Protein AF-A0A7S2LS38-F1 (afdb_monomer_lite)

Foldseek 3Di:
DDDDDDDPVVVVVVVVLVVVLVVLVVVCVVVVNDPVLDPPVCSVVSHDLLSQLVVLLVVVLVVCVVLVNVVLSVLLVVLLVLLVVVLVVVCVVVVHDSCVQPRNSLSSLVSQQLSVHQDDQVLSVLLPRPDSPCVSVSSVVSCCVVVVVLPCPDPDPFFFFDDPVQDWDFQPAAQPPLDADADPVPRHDPLVQLQVVVVVVHQLSSCQSQPPVSHHHYSLVSLLSNLSCVNRRHIDRVVSSVVSDGEDGPVLLVLLVVLCVVLVHDLSDPDDDLLSSCCVVLDVVLSPDDPSPDDPSSVVVSVVSSSNVSNSSSCVNSVHDIDGDPPDD

InterPro domains:
  IPR010997 HRDC-like superfamily [SSF47819] (79-125)

Sequence (329 aa):
QVILPVPAALREIEAKEEAKRKAFIAKLKESGVDTKKIPKKELEIGDGEVIRAHKHWLNHLESLKRAGREERFAQLEDLQKRIVAWRLQTAEKLRLAPATVMPEHLLVKVAYASAKGPLDADALRKAGVRVVIGLVDVLSKWFEETGGKGKETGASDGDPMFFRVEEIFAPTAAWKFAQYKPNKKTGLASWESSYNRFMAGEHPQTIAINPANGRAIQVNTVVSHIIDGMTHGKPVNLERLSGATTFPNSEEWKMLEEAEKMMNLDVTEDGTKLGDLLTPIMGEEFSAKEFSERDDGEREKYSKWCALAKVYLAFRRVGYIPSFGPNVF

Radius of gyration: 22.76 Å; chains: 1; bounding box: 54×46×75 Å

Structure (mmCIF, N/CA/C/O backbone):
data_AF-A0A7S2LS38-F1
#
_entry.id   AF-A0A7S2LS38-F1
#
loop_
_atom_site.group_PDB
_atom_site.id
_atom_site.type_symbol
_atom_site.label_atom_id
_atom_site.label_alt_id
_atom_site.label_comp_id
_atom_site.label_asym_id
_atom_site.label_entity_id
_atom_site.label_seq_id
_atom_site.pdbx_PDB_ins_code
_atom_site.Cartn_x
_atom_site.Cartn_y
_atom_site.Cartn_z
_atom_site.occupancy
_atom_site.B_iso_or_equiv
_atom_site.auth_seq_id
_atom_site.auth_comp_id
_atom_site.auth_asym_id
_atom_site.auth_atom_id
_atom_site.pdbx_PDB_model_num
ATOM 1 N N . GLN A 1 1 ? 8.361 -23.061 49.875 1.00 46.53 1 GLN A N 1
ATOM 2 C CA . GLN A 1 1 ? 8.369 -22.452 48.527 1.00 46.53 1 GLN A CA 1
ATOM 3 C C . GLN A 1 1 ? 9.268 -21.229 48.575 1.00 46.53 1 GLN A C 1
ATOM 5 O O . GLN A 1 1 ? 8.953 -20.297 49.301 1.00 46.53 1 GLN A O 1
ATOM 10 N N . VAL A 1 2 ? 10.410 -21.257 47.888 1.00 44.88 2 VAL A N 1
ATOM 11 C CA . VAL A 1 2 ? 11.306 -20.095 47.786 1.00 44.88 2 VAL A CA 1
ATOM 12 C C . VAL A 1 2 ? 10.826 -19.267 46.597 1.00 44.88 2 VAL A C 1
ATOM 14 O O . VAL A 1 2 ? 11.008 -19.669 45.452 1.00 44.88 2 VAL A O 1
ATOM 17 N N . ILE A 1 3 ? 10.144 -18.154 46.868 1.00 54.12 3 ILE A N 1
ATOM 18 C CA . ILE A 1 3 ? 9.757 -17.183 45.840 1.00 54.12 3 ILE A CA 1
ATOM 19 C C . ILE A 1 3 ? 10.995 -16.325 45.583 1.00 54.12 3 ILE A C 1
ATOM 21 O O . ILE A 1 3 ? 11.356 -15.484 46.403 1.00 54.12 3 ILE A O 1
ATOM 25 N N . LEU A 1 4 ? 11.692 -16.590 44.478 1.00 57.72 4 LEU A N 1
ATOM 26 C CA . LEU A 1 4 ? 12.825 -15.767 44.064 1.00 57.72 4 LEU A CA 1
ATOM 27 C C . LEU A 1 4 ? 12.322 -14.358 43.702 1.00 57.72 4 LEU A C 1
ATOM 29 O O . LEU A 1 4 ? 11.316 -14.236 42.997 1.00 57.72 4 LEU A O 1
ATOM 33 N N . PRO A 1 5 ? 12.992 -13.288 44.163 1.00 61.75 5 PRO A N 1
ATOM 34 C CA . PRO A 1 5 ? 12.600 -11.929 43.830 1.00 61.75 5 PRO A CA 1
ATOM 35 C C . PRO A 1 5 ? 12.786 -11.685 42.331 1.00 61.75 5 PRO A C 1
ATOM 37 O O . PRO A 1 5 ? 13.835 -11.997 41.766 1.00 61.75 5 PRO A O 1
ATOM 40 N N . VAL A 1 6 ? 11.775 -11.089 41.694 1.00 59.44 6 VAL A N 1
ATOM 41 C CA . VAL A 1 6 ? 11.823 -10.737 40.270 1.00 59.44 6 VAL A CA 1
ATOM 42 C C . VAL A 1 6 ? 13.046 -9.836 40.018 1.00 59.44 6 VAL A C 1
ATOM 44 O O . VAL A 1 6 ? 13.190 -8.818 40.717 1.00 59.44 6 VAL A O 1
ATOM 47 N N . PRO A 1 7 ? 13.933 -10.194 39.068 1.00 72.56 7 PRO A N 1
ATOM 48 C CA . PRO A 1 7 ? 15.118 -9.416 38.714 1.00 72.56 7 PRO A CA 1
ATOM 49 C C . PRO A 1 7 ? 14.805 -7.936 38.461 1.00 72.56 7 PRO A C 1
ATOM 51 O O . PRO A 1 7 ? 13.808 -7.607 37.821 1.00 72.56 7 PRO A O 1
ATOM 54 N N . ALA A 1 8 ? 15.669 -7.030 38.925 1.00 67.19 8 ALA A N 1
ATOM 55 C CA . ALA A 1 8 ? 15.467 -5.581 38.786 1.00 67.19 8 ALA A CA 1
ATOM 56 C C . ALA A 1 8 ? 15.304 -5.134 37.318 1.00 67.19 8 ALA A C 1
ATOM 58 O O . ALA A 1 8 ? 14.471 -4.281 37.024 1.00 67.19 8 ALA A O 1
ATOM 59 N N . ALA A 1 9 ? 16.007 -5.789 36.388 1.00 64.12 9 ALA A N 1
ATOM 60 C CA . ALA A 1 9 ? 15.861 -5.558 34.951 1.00 64.12 9 ALA A CA 1
ATOM 61 C C . ALA A 1 9 ? 14.443 -5.864 34.432 1.00 64.12 9 ALA A C 1
ATOM 63 O O . ALA A 1 9 ? 13.938 -5.146 33.574 1.00 64.12 9 ALA A O 1
ATOM 64 N N . LEU A 1 10 ? 13.776 -6.892 34.973 1.00 58.53 10 LEU A N 1
ATOM 65 C CA . LEU A 1 10 ? 12.392 -7.214 34.620 1.00 58.53 10 LEU A CA 1
ATOM 66 C C . LEU A 1 10 ? 11.416 -6.191 35.210 1.00 58.53 10 LEU A C 1
ATOM 68 O O . LEU A 1 10 ? 10.531 -5.744 34.494 1.00 58.53 10 LEU A O 1
ATOM 72 N N . ARG A 1 11 ? 11.641 -5.714 36.443 1.00 60.25 11 ARG A N 1
ATOM 73 C CA . ARG A 1 11 ? 10.816 -4.650 37.048 1.00 60.25 11 ARG A CA 1
ATOM 74 C C . ARG A 1 11 ? 10.900 -3.321 36.299 1.00 60.25 11 ARG A C 1
ATOM 76 O O . ARG A 1 11 ? 9.898 -2.627 36.171 1.00 60.25 11 ARG A O 1
ATOM 83 N N . GLU A 1 12 ? 12.070 -2.954 35.780 1.00 64.38 12 GLU A N 1
ATOM 84 C CA . GLU A 1 12 ? 12.208 -1.751 34.948 1.00 64.38 12 GLU A CA 1
ATOM 85 C C . GLU A 1 12 ? 11.528 -1.895 33.582 1.00 64.38 12 GLU A C 1
ATOM 87 O O . GLU A 1 12 ? 10.981 -0.920 33.059 1.00 64.38 12 GLU A O 1
ATOM 92 N N . ILE A 1 13 ? 11.554 -3.096 32.997 1.00 62.75 13 ILE A N 1
ATOM 93 C CA . ILE A 1 13 ? 10.835 -3.399 31.755 1.00 62.75 13 ILE A CA 1
ATOM 94 C C . ILE A 1 13 ? 9.324 -3.351 32.007 1.00 62.75 13 ILE A C 1
ATOM 96 O O . ILE A 1 13 ? 8.622 -2.656 31.276 1.00 62.75 13 ILE A O 1
ATOM 100 N N . GLU A 1 14 ? 8.839 -3.985 33.075 1.00 60.72 14 GLU A N 1
ATOM 101 C CA . GLU A 1 14 ? 7.431 -3.977 33.490 1.00 60.72 14 GLU A CA 1
ATOM 102 C C . GLU A 1 14 ? 6.938 -2.556 33.790 1.00 60.72 14 GLU A C 1
ATOM 104 O O . GLU A 1 14 ? 5.914 -2.140 33.255 1.00 60.72 14 GLU A O 1
ATOM 109 N N . ALA A 1 15 ? 7.703 -1.749 34.533 1.00 66.50 15 ALA A N 1
ATOM 110 C CA . ALA A 1 15 ? 7.351 -0.357 34.816 1.00 66.50 15 ALA A CA 1
ATOM 111 C C . ALA A 1 15 ? 7.328 0.517 33.548 1.00 66.50 15 ALA A C 1
ATOM 113 O O . ALA A 1 15 ? 6.441 1.358 33.383 1.00 66.50 15 ALA A O 1
ATOM 114 N N . LYS A 1 16 ? 8.271 0.316 32.612 1.00 63.91 16 LYS A N 1
ATOM 115 C CA . LYS A 1 16 ? 8.274 1.011 31.310 1.00 63.91 16 LYS A CA 1
ATOM 116 C C . LYS A 1 16 ? 7.104 0.577 30.434 1.00 63.91 16 LYS A C 1
ATOM 118 O O . LYS A 1 16 ? 6.545 1.411 29.718 1.00 63.91 16 LYS A O 1
ATOM 123 N N . GLU A 1 17 ? 6.738 -0.698 30.455 1.00 56.56 17 GLU A N 1
ATOM 124 C CA . GLU A 1 17 ? 5.564 -1.195 29.748 1.00 56.56 17 GLU A CA 1
ATOM 125 C C . GLU A 1 17 ? 4.282 -0.641 30.357 1.00 56.56 17 GLU A C 1
ATOM 127 O O . GLU A 1 17 ? 3.479 -0.076 29.624 1.00 56.56 17 GLU A O 1
ATOM 132 N N . GLU A 1 18 ? 4.114 -0.684 31.676 1.00 59.97 18 GLU A N 1
ATOM 133 C CA . GLU A 1 18 ? 2.961 -0.103 32.362 1.00 59.97 18 GLU A CA 1
ATOM 134 C C . GLU A 1 18 ? 2.836 1.406 32.141 1.00 59.97 18 GLU A C 1
ATOM 136 O O . GLU A 1 18 ? 1.734 1.901 31.897 1.00 59.97 18 GLU A O 1
ATOM 141 N N . ALA A 1 19 ? 3.945 2.148 32.162 1.00 63.72 19 ALA A N 1
ATOM 142 C CA . ALA A 1 19 ? 3.945 3.577 31.865 1.00 63.72 19 ALA A CA 1
ATOM 143 C C . ALA A 1 19 ? 3.513 3.849 30.416 1.00 63.72 19 ALA A C 1
ATOM 145 O O . ALA A 1 19 ? 2.662 4.706 30.175 1.00 63.72 19 ALA A O 1
ATOM 146 N N . LYS A 1 20 ? 4.022 3.076 29.445 1.00 62.34 20 LYS A N 1
ATOM 147 C CA . LYS A 1 20 ? 3.587 3.158 28.039 1.00 62.34 20 LYS A CA 1
ATOM 148 C C . LYS A 1 20 ? 2.117 2.771 27.868 1.00 62.34 20 LYS A C 1
ATOM 150 O O . LYS A 1 20 ? 1.424 3.402 27.073 1.00 62.34 20 LYS A O 1
ATOM 155 N N . ARG A 1 21 ? 1.634 1.770 28.610 1.00 59.00 21 ARG A N 1
ATOM 156 C CA . ARG A 1 21 ? 0.230 1.330 28.615 1.00 59.00 21 ARG A CA 1
ATOM 157 C C . ARG A 1 21 ? -0.679 2.433 29.154 1.00 59.00 21 ARG A C 1
ATOM 159 O O . ARG A 1 21 ? -1.620 2.822 28.470 1.00 59.00 21 ARG A O 1
ATOM 166 N N . LYS A 1 22 ? -0.364 2.996 30.325 1.00 62.41 22 LYS A N 1
ATOM 167 C CA . LYS A 1 22 ? -1.130 4.093 30.943 1.00 62.41 22 LYS A CA 1
ATOM 168 C C . LYS A 1 22 ? -1.124 5.348 30.074 1.00 62.41 22 LYS A C 1
ATOM 170 O O . LYS A 1 22 ? -2.188 5.915 29.843 1.00 62.41 22 LYS A O 1
ATOM 175 N N . ALA A 1 23 ? 0.031 5.724 29.524 1.00 63.84 23 ALA A N 1
ATOM 176 C CA . ALA A 1 23 ? 0.141 6.853 28.602 1.00 63.84 23 ALA A CA 1
ATOM 177 C C . ALA A 1 23 ? -0.687 6.635 27.326 1.00 63.84 23 ALA A C 1
ATOM 179 O O . ALA A 1 23 ? -1.326 7.560 26.838 1.00 63.84 23 ALA A O 1
ATOM 180 N N . PHE A 1 24 ? -0.732 5.408 26.798 1.00 60.31 24 PHE A N 1
ATOM 181 C CA . PHE A 1 24 ? -1.531 5.113 25.613 1.00 60.31 24 PHE A CA 1
ATOM 182 C C . PHE A 1 24 ? -3.034 5.069 25.905 1.00 60.31 24 PHE A C 1
ATOM 184 O O . PHE A 1 24 ? -3.818 5.579 25.114 1.00 60.31 24 PHE A O 1
ATOM 191 N N . ILE A 1 25 ? -3.450 4.521 27.048 1.00 62.22 25 ILE A N 1
ATOM 192 C CA . ILE A 1 25 ? -4.855 4.550 27.478 1.00 62.22 25 ILE A CA 1
ATOM 193 C C . ILE A 1 25 ? -5.311 5.995 27.729 1.00 62.22 25 ILE A C 1
ATOM 195 O O . ILE A 1 25 ? -6.429 6.347 27.360 1.00 62.22 25 ILE A O 1
ATOM 199 N N . ALA A 1 26 ? -4.451 6.844 28.301 1.00 62.56 26 ALA A N 1
ATOM 200 C CA . ALA A 1 26 ? -4.711 8.277 28.431 1.00 62.56 26 ALA A CA 1
ATOM 201 C C . ALA A 1 26 ? -4.858 8.937 27.052 1.00 62.56 26 ALA A C 1
ATOM 203 O O . ALA A 1 26 ? -5.873 9.572 26.790 1.00 62.56 26 ALA A O 1
ATOM 204 N N . LYS A 1 27 ? -3.934 8.660 26.126 1.00 63.22 27 LYS A N 1
ATOM 205 C CA . LYS A 1 27 ? -3.984 9.158 24.746 1.00 63.22 27 LYS A CA 1
ATOM 206 C C . LYS A 1 27 ? -5.233 8.700 23.981 1.00 63.22 27 LYS A C 1
ATOM 208 O O . LYS A 1 27 ? -5.808 9.478 23.228 1.00 63.22 27 LYS A O 1
ATOM 213 N N . LEU A 1 28 ? -5.686 7.459 24.180 1.00 62.97 28 LEU A N 1
ATOM 214 C CA . LEU A 1 28 ? -6.940 6.948 23.611 1.00 62.97 28 LEU A CA 1
ATOM 215 C C . LEU A 1 28 ? -8.159 7.709 24.149 1.00 62.97 28 LEU A C 1
ATOM 217 O O . LEU A 1 28 ? -9.050 8.043 23.371 1.00 62.97 28 LEU A O 1
ATOM 221 N N . LYS A 1 29 ? -8.182 8.005 25.457 1.00 63.91 29 LYS A N 1
ATOM 222 C CA . LYS A 1 29 ? -9.246 8.800 26.089 1.00 63.91 29 LYS A CA 1
ATOM 223 C C . LYS A 1 29 ? -9.237 10.250 25.606 1.00 63.91 29 LYS A C 1
ATOM 225 O O . LYS A 1 29 ? -10.295 10.777 25.287 1.00 63.91 29 LYS A O 1
ATOM 230 N N . GLU A 1 30 ? -8.061 10.865 25.510 1.00 60.69 30 GLU A N 1
ATOM 231 C CA . GLU A 1 30 ? -7.881 12.227 24.986 1.00 60.69 30 GLU A CA 1
ATOM 232 C C . GLU A 1 30 ? -8.280 12.333 23.510 1.00 60.69 30 GLU A C 1
ATOM 234 O O . GLU A 1 30 ? -8.873 13.324 23.101 1.00 60.69 30 GLU A O 1
ATOM 239 N N . SER A 1 31 ? -8.033 11.282 22.724 1.00 55.31 31 SER A N 1
ATOM 240 C CA . SER A 1 31 ? -8.414 11.214 21.306 1.00 55.31 31 SER A CA 1
ATOM 241 C C . SER A 1 31 ? -9.894 10.853 21.084 1.00 55.31 31 SER A C 1
ATOM 243 O O . SER A 1 31 ? -10.290 10.563 19.958 1.00 55.31 31 SER A O 1
ATOM 245 N N . GLY A 1 32 ? -10.715 10.811 22.140 1.00 55.59 32 GLY A N 1
ATOM 246 C CA . GLY A 1 32 ? -12.158 10.566 22.040 1.00 55.59 32 GLY A CA 1
ATOM 247 C C . GLY A 1 32 ? -12.562 9.115 21.748 1.00 55.59 32 GLY A C 1
ATOM 248 O O . GLY A 1 32 ? -13.725 8.856 21.435 1.00 55.59 32 GLY A O 1
ATOM 249 N N . VAL A 1 33 ? -11.642 8.147 21.855 1.00 59.03 33 VAL A N 1
ATOM 250 C CA . VAL A 1 33 ? -11.967 6.723 21.683 1.00 59.03 33 VAL A CA 1
ATOM 251 C C . VAL A 1 33 ? -12.593 6.192 22.973 1.00 59.03 33 VAL A C 1
ATOM 253 O O . VAL A 1 33 ? -11.975 6.188 24.039 1.00 59.03 33 VAL A O 1
ATOM 256 N N . ASP A 1 34 ? -13.834 5.715 22.881 1.00 57.88 34 ASP A N 1
ATOM 257 C CA . ASP A 1 34 ? -14.581 5.221 24.036 1.00 57.88 34 ASP A CA 1
ATOM 258 C C . ASP A 1 34 ? -13.975 3.911 24.568 1.00 57.88 34 ASP A C 1
ATOM 260 O O . ASP A 1 34 ? -14.183 2.822 24.029 1.00 57.88 34 ASP A O 1
ATOM 264 N N . THR A 1 35 ? -13.219 4.023 25.663 1.00 56.62 35 THR A N 1
ATOM 265 C CA . THR A 1 35 ? -12.535 2.901 26.332 1.00 56.62 35 THR A CA 1
ATOM 266 C C . THR A 1 35 ? -13.460 1.762 26.772 1.00 56.62 35 THR A C 1
ATOM 268 O O . THR A 1 35 ? -12.975 0.662 27.022 1.00 56.62 35 THR A O 1
ATOM 271 N N . LYS A 1 36 ? -14.785 1.970 26.815 1.00 58.19 36 LYS A N 1
ATOM 272 C CA . LYS A 1 36 ? -15.767 0.906 27.086 1.00 58.19 36 LYS A CA 1
ATOM 273 C C . LYS A 1 36 ? -15.951 -0.069 25.919 1.00 58.19 36 LYS A C 1
ATOM 275 O O . LYS A 1 36 ? -16.461 -1.166 26.128 1.00 58.19 36 LYS A O 1
ATOM 280 N N . LYS A 1 37 ? -15.548 0.317 24.704 1.00 59.84 37 LYS A N 1
ATOM 281 C CA . LYS A 1 37 ? -15.676 -0.497 23.482 1.00 59.84 37 LYS A CA 1
ATOM 282 C C . LYS A 1 37 ? -14.474 -1.418 23.243 1.00 59.84 37 LYS A C 1
ATOM 284 O O . LYS A 1 37 ? -14.526 -2.259 22.349 1.00 59.84 37 LYS A O 1
ATOM 289 N N . ILE A 1 38 ? -13.409 -1.281 24.037 1.00 61.66 38 ILE A N 1
ATOM 290 C CA . ILE A 1 38 ? -12.210 -2.123 23.966 1.00 61.66 38 ILE A CA 1
ATOM 291 C C . ILE A 1 38 ? -12.400 -3.332 24.900 1.00 61.66 38 ILE A C 1
ATOM 293 O O . ILE A 1 38 ? -12.800 -3.146 26.054 1.00 61.66 38 ILE A O 1
ATOM 297 N N . PRO A 1 39 ? -12.122 -4.573 24.454 1.00 65.38 39 PRO A N 1
ATOM 298 C CA . PRO A 1 39 ? -12.206 -5.744 25.322 1.00 65.38 39 PRO A CA 1
ATOM 299 C C . PRO A 1 39 ? -11.343 -5.584 26.585 1.00 65.38 39 PRO A C 1
ATOM 301 O O . PRO A 1 39 ? -10.167 -5.237 26.500 1.00 65.38 39 PRO A O 1
ATOM 304 N N . LYS A 1 40 ? -11.903 -5.891 27.766 1.00 61.59 40 LYS A N 1
ATOM 305 C CA . LYS A 1 40 ? -11.213 -5.741 29.068 1.00 61.59 40 LYS A CA 1
ATOM 306 C C . LYS A 1 40 ? -9.869 -6.478 29.128 1.00 61.59 40 LYS A C 1
ATOM 308 O O . LYS A 1 40 ? -8.905 -5.940 29.651 1.00 61.59 40 LYS A O 1
ATOM 31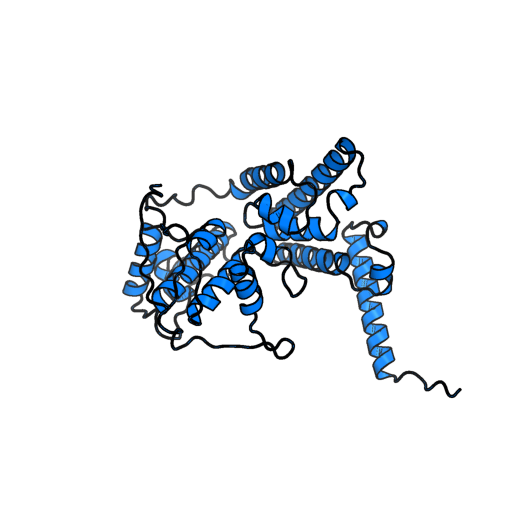3 N N . LYS A 1 41 ? -9.786 -7.652 28.492 1.00 60.47 41 LYS A N 1
ATOM 314 C CA . LYS A 1 41 ? -8.543 -8.430 28.373 1.00 60.47 41 LYS A CA 1
ATOM 315 C C . LYS A 1 41 ? -7.450 -7.689 27.592 1.00 60.47 41 LYS A C 1
ATOM 317 O O . LYS A 1 41 ? -6.287 -7.764 27.963 1.00 60.47 41 LYS A O 1
ATOM 322 N N . GLU A 1 42 ? -7.809 -6.944 26.545 1.00 64.69 42 GLU A N 1
ATOM 323 C CA . GLU A 1 42 ? -6.841 -6.127 25.798 1.00 64.69 42 GLU A CA 1
ATOM 324 C C . GLU A 1 42 ? -6.400 -4.904 26.612 1.00 64.69 42 GLU A C 1
ATOM 326 O O . GLU A 1 42 ? -5.237 -4.517 26.555 1.00 64.69 42 GLU A O 1
ATOM 331 N N . LEU A 1 43 ? -7.298 -4.319 27.413 1.00 60.47 43 LEU A N 1
ATOM 332 C CA . LEU A 1 43 ? -6.966 -3.212 28.319 1.00 60.47 43 LEU A CA 1
ATOM 333 C C . LEU A 1 43 ? -6.007 -3.637 29.441 1.00 60.47 43 LEU A C 1
ATOM 335 O O . LEU A 1 43 ? -5.122 -2.866 29.803 1.00 60.47 43 LEU A O 1
ATOM 339 N N . GLU A 1 44 ? -6.160 -4.854 29.965 1.00 57.78 44 GLU A N 1
ATOM 340 C CA . GLU A 1 44 ? -5.292 -5.425 31.006 1.00 57.78 44 GLU A CA 1
ATOM 341 C C . GLU A 1 44 ? -3.905 -5.801 30.460 1.00 57.78 44 GLU A C 1
ATOM 343 O O . GLU A 1 44 ? -2.879 -5.484 31.064 1.00 57.78 44 GLU A O 1
ATOM 348 N N . ILE A 1 45 ? -3.858 -6.418 29.275 1.00 61.88 45 ILE A N 1
ATOM 349 C CA . ILE A 1 45 ? -2.601 -6.785 28.603 1.00 61.88 45 ILE A CA 1
ATOM 350 C C . ILE A 1 45 ? -1.911 -5.540 28.018 1.00 61.88 45 ILE A C 1
ATOM 352 O O . ILE A 1 45 ? -0.689 -5.502 27.884 1.00 61.88 45 ILE A O 1
ATOM 356 N N . GLY A 1 46 ? -2.674 -4.488 27.707 1.00 57.84 46 GLY A N 1
ATOM 357 C CA . GLY A 1 46 ? -2.173 -3.262 27.085 1.00 57.84 46 GLY A CA 1
ATOM 358 C C . GLY A 1 46 ? -1.758 -3.438 25.622 1.00 57.84 46 GLY A C 1
ATOM 359 O O . GLY A 1 46 ? -1.154 -2.540 25.032 1.00 57.84 46 GLY A O 1
ATOM 360 N N . ASP A 1 47 ? -2.079 -4.591 25.045 1.00 59.69 47 ASP A N 1
ATOM 361 C CA . ASP A 1 47 ? -1.836 -4.954 23.662 1.00 59.69 47 ASP A CA 1
ATOM 362 C C . ASP A 1 47 ? -2.984 -5.848 23.183 1.00 59.69 47 ASP A C 1
ATOM 364 O O . ASP A 1 47 ? -3.528 -6.656 23.936 1.00 59.69 47 ASP A O 1
ATOM 368 N N . GLY A 1 48 ? -3.391 -5.656 21.935 1.00 70.50 48 GLY A N 1
ATOM 369 C CA . GLY A 1 48 ? -4.632 -6.212 21.414 1.00 70.50 48 GLY A CA 1
ATOM 370 C C . GLY A 1 48 ? -4.912 -5.738 19.999 1.00 70.50 48 GLY A C 1
ATOM 371 O O . GLY A 1 48 ? -4.284 -4.790 19.517 1.00 70.50 48 GLY A O 1
ATOM 372 N N . GLU A 1 49 ? -5.834 -6.396 19.305 1.00 75.12 49 GLU A N 1
ATOM 373 C CA . GLU A 1 49 ? -6.112 -6.062 17.909 1.00 75.12 49 GLU A CA 1
ATOM 374 C C . GLU A 1 49 ? -6.758 -4.676 17.787 1.00 75.12 49 GLU A C 1
ATOM 376 O O . GLU A 1 49 ? -6.381 -3.883 16.919 1.00 75.12 49 GLU A O 1
ATOM 381 N N . VAL A 1 50 ? -7.655 -4.336 18.719 1.00 75.75 50 VAL A N 1
ATOM 382 C CA . VAL A 1 50 ? -8.326 -3.030 18.767 1.00 75.75 50 VAL A CA 1
ATOM 383 C C . VAL A 1 50 ? -7.333 -1.934 19.137 1.00 75.75 50 VAL A C 1
ATOM 385 O O . VAL A 1 50 ? -7.243 -0.913 18.452 1.00 75.75 50 VAL A O 1
ATOM 388 N N . ILE A 1 51 ? -6.512 -2.173 20.159 1.00 72.62 51 ILE A N 1
ATOM 389 C CA . ILE A 1 51 ? -5.484 -1.228 20.618 1.00 72.62 51 ILE A CA 1
ATOM 390 C C . ILE A 1 51 ? -4.459 -0.949 19.512 1.00 72.62 51 ILE A C 1
ATOM 392 O O . ILE A 1 51 ? -4.127 0.212 19.261 1.00 72.62 51 ILE A O 1
ATOM 396 N N . ARG A 1 52 ? -3.975 -1.982 18.809 1.00 79.00 52 ARG A N 1
ATOM 397 C CA . ARG A 1 52 ? -3.011 -1.824 17.707 1.00 79.00 52 ARG A CA 1
ATOM 398 C C . ARG A 1 52 ? -3.603 -1.050 16.533 1.00 79.00 52 ARG A C 1
ATOM 400 O O . ARG A 1 52 ? -2.913 -0.182 15.998 1.00 79.00 52 ARG A O 1
ATOM 407 N N . ALA A 1 53 ? -4.852 -1.331 16.157 1.00 78.94 53 ALA A N 1
ATOM 408 C CA . ALA A 1 53 ? -5.534 -0.628 15.073 1.00 78.94 53 ALA A CA 1
ATOM 409 C C . ALA A 1 53 ? -5.695 0.869 15.390 1.00 78.94 53 ALA A C 1
ATOM 411 O O . ALA A 1 53 ? -5.254 1.711 14.606 1.00 78.94 53 ALA A O 1
ATOM 412 N N . HIS A 1 54 ? -6.208 1.213 16.578 1.00 77.75 54 HIS A N 1
ATOM 413 C CA . HIS A 1 54 ? -6.329 2.615 16.997 1.00 77.75 54 HIS A CA 1
ATOM 414 C C . HIS A 1 54 ? -4.975 3.304 17.136 1.00 77.75 54 HIS A C 1
ATOM 416 O O . HIS A 1 54 ? -4.825 4.444 16.708 1.00 77.75 54 HIS A O 1
ATOM 422 N N . LYS A 1 55 ? -3.962 2.623 17.686 1.00 79.62 55 LYS A N 1
ATOM 423 C CA . LYS A 1 55 ? -2.606 3.178 17.782 1.00 79.62 55 LYS A CA 1
ATOM 424 C C . LYS A 1 55 ? -2.060 3.542 16.413 1.00 79.62 55 LYS A C 1
ATOM 426 O O . LYS A 1 55 ? -1.449 4.595 16.255 1.00 79.62 55 LYS A O 1
ATOM 431 N N . HIS A 1 56 ? -2.256 2.660 15.437 1.00 80.06 56 HIS A N 1
ATOM 432 C CA . HIS A 1 56 ? -1.774 2.901 14.092 1.00 80.06 56 HIS A CA 1
ATOM 433 C C . HIS A 1 56 ? -2.473 4.102 13.451 1.00 80.06 56 HIS A C 1
ATOM 435 O O . HIS A 1 56 ? -1.790 4.973 12.915 1.00 80.06 56 HIS A O 1
ATOM 441 N N . TRP A 1 57 ? -3.797 4.175 13.575 1.00 82.12 57 TRP A N 1
ATOM 442 C CA . TRP A 1 57 ? -4.605 5.271 13.049 1.00 82.12 57 TRP A CA 1
ATOM 443 C C . TRP A 1 57 ? -4.297 6.617 13.695 1.00 82.12 57 TRP A C 1
ATOM 445 O O . TRP A 1 57 ? -4.035 7.581 12.987 1.00 82.12 57 TRP A O 1
ATOM 455 N N . LEU A 1 58 ? -4.224 6.680 15.025 1.00 81.12 58 LEU A N 1
ATOM 456 C CA . LEU A 1 58 ? -3.892 7.918 15.731 1.00 81.12 58 LEU A CA 1
ATOM 457 C C . LEU A 1 58 ? -2.491 8.411 15.372 1.00 81.12 58 LEU A C 1
ATOM 459 O O . LEU A 1 58 ? -2.308 9.590 15.098 1.00 81.12 58 LEU A O 1
ATOM 463 N N . ASN A 1 59 ? -1.507 7.511 15.295 1.00 83.88 59 ASN A N 1
ATOM 464 C CA . ASN A 1 59 ? -0.167 7.889 14.848 1.00 83.88 59 ASN A CA 1
ATOM 465 C C . ASN A 1 59 ? -0.166 8.379 13.390 1.00 83.88 59 ASN A C 1
ATOM 467 O O . ASN A 1 59 ? 0.623 9.255 13.043 1.00 83.88 59 ASN A O 1
ATOM 471 N N . HIS A 1 60 ? -1.030 7.824 12.535 1.00 80.44 60 HIS A N 1
ATOM 472 C CA . HIS A 1 60 ? -1.181 8.290 11.161 1.00 80.44 60 HIS A CA 1
ATOM 473 C C . HIS A 1 60 ? -1.785 9.699 11.108 1.00 80.44 60 HIS A C 1
ATOM 475 O O . HIS A 1 60 ? -1.222 10.572 10.452 1.00 80.44 60 HIS A O 1
ATOM 481 N N . LEU A 1 61 ? -2.860 9.946 11.858 1.00 82.69 61 LEU A N 1
ATOM 482 C CA . LEU A 1 61 ? -3.486 11.261 11.975 1.00 82.69 61 LEU A CA 1
ATOM 483 C C . LEU A 1 61 ? -2.526 12.311 12.561 1.00 82.69 61 LEU A C 1
ATOM 485 O O . LEU A 1 61 ? -2.404 13.412 12.029 1.00 82.69 61 LEU A O 1
ATOM 489 N N . GLU A 1 62 ? -1.766 11.964 13.600 1.00 81.94 62 GLU A N 1
ATOM 490 C CA . GLU A 1 62 ? -0.730 12.843 14.153 1.00 81.94 62 GLU A CA 1
ATOM 491 C C . GLU A 1 62 ? 0.392 13.122 13.160 1.00 81.94 62 GLU A C 1
ATOM 493 O O . GLU A 1 62 ? 0.901 14.240 13.107 1.00 81.94 62 GLU A O 1
ATOM 498 N N . SER A 1 63 ? 0.784 12.124 12.366 1.00 80.12 63 SER A N 1
ATOM 499 C CA . SER A 1 63 ? 1.767 12.319 11.304 1.00 80.12 63 SER A CA 1
ATOM 500 C C . SER A 1 63 ? 1.265 13.307 10.254 1.00 80.12 63 SER A C 1
ATOM 502 O O . SER A 1 63 ? 2.064 14.096 9.762 1.00 80.12 63 SER A O 1
ATOM 504 N N . LEU A 1 64 ? -0.029 13.289 9.919 1.00 78.62 64 LEU A N 1
ATOM 505 C CA . LEU A 1 64 ? -0.628 14.254 8.993 1.00 78.62 64 LEU A CA 1
ATOM 506 C C . LEU A 1 64 ? -0.664 15.660 9.593 1.00 78.62 64 LEU A C 1
ATOM 508 O O . LEU A 1 64 ? -0.283 16.613 8.918 1.00 78.62 64 LEU A O 1
ATOM 512 N N . LYS A 1 65 ? -1.015 15.778 10.879 1.00 78.25 65 LYS A N 1
ATOM 513 C CA . LYS A 1 65 ? -0.989 17.054 11.605 1.00 78.25 65 LYS A CA 1
ATOM 514 C C . LYS A 1 65 ? 0.423 17.641 11.685 1.00 78.25 65 LYS A C 1
ATOM 516 O O . LYS A 1 65 ? 0.614 18.820 11.419 1.00 78.25 65 LYS A O 1
ATOM 521 N N . ARG A 1 66 ? 1.433 16.816 11.987 1.00 79.56 66 ARG A N 1
ATOM 522 C CA . ARG A 1 66 ? 2.852 17.230 11.980 1.00 79.56 66 ARG A CA 1
ATOM 523 C C . ARG A 1 66 ? 3.344 17.627 10.591 1.00 79.56 66 ARG A C 1
ATOM 525 O O . ARG A 1 66 ? 4.206 18.487 10.490 1.00 79.56 66 ARG A O 1
ATOM 532 N N . ALA A 1 67 ? 2.808 17.004 9.546 1.00 74.31 67 ALA A N 1
ATOM 533 C CA . ALA A 1 67 ? 3.116 17.335 8.159 1.00 74.31 67 ALA A CA 1
ATOM 534 C C . ALA A 1 67 ? 2.346 18.566 7.636 1.00 74.31 67 ALA A C 1
ATOM 536 O O . ALA A 1 67 ? 2.455 18.864 6.450 1.00 74.31 67 ALA A O 1
ATOM 537 N N . GLY A 1 68 ? 1.554 19.247 8.478 1.00 73.00 68 GLY A N 1
ATOM 538 C CA . GLY A 1 68 ? 0.767 20.425 8.097 1.00 73.00 68 GLY A CA 1
ATOM 539 C C . GLY A 1 68 ? -0.449 20.127 7.212 1.00 73.00 68 GLY A C 1
ATOM 540 O O . GLY A 1 68 ? -1.047 21.047 6.669 1.00 73.00 68 GLY A O 1
ATOM 541 N N . ARG A 1 69 ? -0.841 18.855 7.058 1.00 73.44 69 ARG A N 1
ATOM 542 C CA . ARG A 1 69 ? -1.944 18.431 6.178 1.00 73.44 69 ARG A CA 1
ATOM 543 C C . ARG A 1 69 ? -3.286 18.438 6.906 1.00 73.44 69 ARG A C 1
ATOM 545 O O . ARG A 1 69 ? -3.911 17.391 7.092 1.00 73.44 69 ARG A O 1
ATOM 552 N N . GLU A 1 70 ? -3.708 19.614 7.356 1.00 77.88 70 GLU A N 1
ATOM 553 C CA . GLU A 1 70 ? -4.933 19.776 8.150 1.00 77.88 70 GLU A CA 1
ATOM 554 C C . GLU A 1 70 ? -6.203 19.441 7.359 1.00 77.88 70 GLU A C 1
ATOM 556 O O . GLU A 1 70 ? -7.104 18.795 7.894 1.00 77.88 70 GLU A O 1
ATOM 561 N N . GLU A 1 71 ? -6.250 19.775 6.066 1.00 78.75 71 GLU A N 1
ATOM 562 C CA . GLU A 1 71 ? -7.381 19.419 5.202 1.00 78.75 71 GLU A CA 1
ATOM 563 C C . GLU A 1 71 ? -7.524 17.899 5.085 1.00 78.75 71 GLU A C 1
ATOM 565 O O . GLU A 1 71 ? -8.602 17.340 5.295 1.00 78.75 71 GLU A O 1
ATOM 570 N N . ARG A 1 72 ? -6.413 17.198 4.834 1.00 76.75 72 ARG A N 1
ATOM 571 C CA . ARG A 1 72 ? -6.422 15.739 4.722 1.00 76.75 72 ARG A CA 1
ATOM 572 C C . ARG A 1 72 ? -6.771 15.056 6.041 1.00 76.75 72 ARG A C 1
ATOM 574 O O . ARG A 1 72 ? -7.447 14.029 6.046 1.00 76.75 72 ARG A O 1
ATOM 581 N N . PHE A 1 73 ? -6.314 15.623 7.153 1.00 82.88 73 PHE A N 1
ATOM 582 C CA . PHE A 1 73 ? -6.710 15.192 8.488 1.00 82.88 73 PHE A CA 1
ATOM 583 C C . PHE A 1 73 ? -8.231 15.318 8.672 1.00 82.88 73 PHE A C 1
ATOM 585 O O . PHE A 1 73 ? -8.875 14.334 9.034 1.00 82.88 73 PHE A O 1
ATOM 592 N N . ALA A 1 74 ? -8.817 16.472 8.337 1.00 83.31 74 ALA A N 1
ATOM 593 C CA . ALA A 1 74 ? -10.258 16.700 8.440 1.00 83.31 74 ALA A CA 1
ATOM 594 C C . ALA A 1 74 ? -11.066 15.750 7.537 1.00 83.31 74 ALA A C 1
ATOM 596 O O . ALA A 1 74 ? -12.077 15.200 7.971 1.00 83.31 74 ALA A O 1
ATOM 597 N N . GLN A 1 75 ? -10.590 15.489 6.315 1.00 84.56 75 GLN A N 1
ATOM 598 C CA . GLN A 1 75 ? -11.206 14.530 5.391 1.00 84.56 75 GLN A CA 1
ATOM 599 C C . GLN A 1 75 ? -11.224 13.103 5.960 1.00 84.56 75 GLN A C 1
ATOM 601 O O . GLN A 1 75 ? -12.228 12.401 5.839 1.00 84.56 75 GLN A O 1
ATOM 606 N N . LEU A 1 76 ? -10.128 12.659 6.584 1.00 83.25 76 LEU A N 1
ATOM 607 C CA . LEU A 1 76 ? -10.031 11.319 7.173 1.00 83.25 76 LEU A CA 1
ATOM 608 C C . LEU A 1 76 ? -10.831 11.189 8.476 1.00 83.25 76 LEU A C 1
ATOM 610 O O . LEU A 1 76 ? -11.393 10.125 8.743 1.00 83.25 76 LEU A O 1
ATOM 614 N N . GLU A 1 77 ? -10.933 12.256 9.270 1.00 84.62 77 GLU A N 1
ATOM 615 C CA . GLU A 1 77 ? -11.868 12.292 10.398 1.00 84.62 77 GLU A CA 1
ATOM 616 C C . GLU A 1 77 ? -13.326 12.236 9.930 1.00 84.62 77 GLU A C 1
ATOM 618 O O . GLU A 1 77 ? -14.134 11.526 10.533 1.00 84.62 77 GL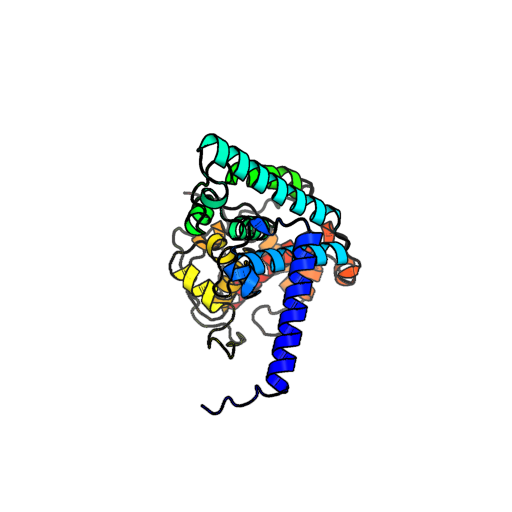U A O 1
ATOM 623 N N . ASP A 1 78 ? -13.672 12.953 8.857 1.00 86.81 78 ASP A N 1
ATOM 624 C CA . ASP A 1 78 ? -15.006 12.900 8.254 1.00 86.81 78 ASP A CA 1
ATOM 625 C C . ASP A 1 78 ? -15.328 11.491 7.743 1.00 86.81 78 ASP A C 1
ATOM 627 O O . ASP A 1 78 ? -16.379 10.938 8.069 1.00 86.81 78 ASP A O 1
ATOM 631 N N . LEU A 1 79 ? -14.381 10.845 7.055 1.00 86.25 79 LEU A N 1
ATOM 632 C CA . LEU A 1 79 ? -14.506 9.449 6.635 1.00 86.25 79 LEU A CA 1
ATOM 633 C C . LEU A 1 79 ? -14.812 8.530 7.820 1.00 86.25 79 LEU A C 1
ATOM 635 O O . LEU A 1 79 ? -15.757 7.739 7.779 1.00 86.25 79 LEU A O 1
ATOM 639 N N . GLN A 1 80 ? -14.039 8.648 8.901 1.00 87.12 80 GLN A N 1
ATOM 640 C CA . GLN A 1 80 ? -14.255 7.843 10.097 1.00 87.12 80 GLN A CA 1
ATOM 641 C C . GLN A 1 80 ? -15.654 8.090 10.684 1.00 87.12 80 GLN A C 1
ATOM 643 O O . GLN A 1 80 ? -16.350 7.130 11.024 1.00 87.12 80 GLN A O 1
ATOM 648 N N . LYS A 1 81 ? -16.100 9.351 10.763 1.00 87.94 81 LYS A N 1
ATOM 649 C CA . LYS A 1 81 ? -17.442 9.717 11.248 1.00 87.94 81 LYS A CA 1
ATOM 650 C C . LYS A 1 81 ? -18.544 9.128 10.369 1.00 87.94 81 LYS A C 1
ATOM 652 O O . LYS A 1 81 ? -19.495 8.564 10.910 1.00 87.94 81 LYS A O 1
ATOM 657 N N . ARG A 1 82 ? -18.403 9.176 9.041 1.00 88.12 82 ARG A N 1
ATOM 658 C CA . ARG A 1 82 ? -19.358 8.577 8.093 1.00 88.12 82 ARG A CA 1
ATOM 659 C C . ARG A 1 82 ? -19.450 7.066 8.248 1.00 88.12 82 ARG A C 1
ATOM 661 O O . ARG A 1 82 ? -20.556 6.531 8.301 1.00 88.12 82 ARG A O 1
ATOM 668 N N . ILE A 1 83 ? -18.318 6.378 8.402 1.00 87.19 83 ILE A N 1
ATOM 669 C CA . ILE A 1 83 ? -18.304 4.926 8.626 1.00 87.19 83 ILE A CA 1
ATOM 670 C C . ILE A 1 83 ? -18.956 4.579 9.978 1.00 87.19 83 ILE A C 1
ATOM 672 O O . ILE A 1 83 ? -19.726 3.619 10.069 1.00 87.19 83 ILE A O 1
ATOM 676 N N . VAL A 1 84 ? -18.709 5.367 11.033 1.00 89.06 84 VAL A N 1
ATOM 677 C CA . VAL A 1 84 ? -19.376 5.192 12.337 1.00 89.06 84 VAL A CA 1
ATOM 678 C C . VAL A 1 84 ? -20.886 5.413 12.219 1.00 89.06 84 VAL A C 1
ATOM 680 O O . VAL A 1 84 ? -21.651 4.594 12.729 1.00 89.06 84 VAL A O 1
ATOM 683 N N . ALA A 1 85 ? -21.320 6.476 11.539 1.00 88.44 85 ALA A N 1
ATOM 684 C CA . ALA A 1 85 ? -22.732 6.788 11.333 1.00 88.44 85 ALA A CA 1
ATOM 685 C C . ALA A 1 85 ? -23.441 5.689 10.529 1.00 88.44 85 ALA A C 1
ATOM 687 O O . ALA A 1 85 ? -24.488 5.199 10.952 1.00 88.44 85 ALA A O 1
ATOM 688 N N . TRP A 1 86 ? -22.830 5.226 9.434 1.00 90.56 86 TRP A N 1
ATOM 689 C CA . TRP A 1 86 ? -23.324 4.090 8.657 1.00 90.56 86 TRP A CA 1
ATOM 690 C C . TRP A 1 86 ? -23.461 2.834 9.521 1.00 90.56 86 TRP A C 1
ATOM 692 O O . TRP A 1 86 ? -24.493 2.160 9.472 1.00 90.56 86 TRP A O 1
ATOM 702 N N . ARG A 1 87 ? -22.460 2.532 10.359 1.00 88.31 87 ARG A N 1
ATOM 703 C CA . ARG A 1 87 ? -22.499 1.371 11.256 1.00 88.31 87 ARG A CA 1
ATOM 704 C C . ARG A 1 87 ? -23.667 1.459 12.235 1.00 88.31 87 ARG A C 1
ATOM 706 O O . ARG A 1 87 ? -24.326 0.449 12.459 1.00 88.31 87 ARG A O 1
ATOM 713 N N . LEU A 1 88 ? -23.922 2.635 12.812 1.00 87.62 88 LEU A N 1
ATOM 714 C CA . LEU A 1 88 ? -25.033 2.850 13.746 1.00 87.62 88 LEU A CA 1
ATOM 715 C C . LEU A 1 88 ? -26.391 2.705 13.049 1.00 87.62 88 LEU A C 1
ATOM 717 O O . LEU A 1 88 ? -27.218 1.922 13.503 1.00 87.62 88 LEU A O 1
ATOM 721 N N . GLN A 1 89 ? -26.581 3.352 11.899 1.00 88.62 89 GLN A N 1
ATOM 722 C CA . GLN A 1 89 ? -27.822 3.244 11.122 1.00 88.62 89 GLN A CA 1
ATOM 723 C C . GLN A 1 89 ? -28.089 1.808 10.653 1.00 88.62 89 GLN A C 1
ATOM 725 O O . GLN A 1 89 ? -29.222 1.332 10.663 1.00 88.62 89 GLN A O 1
ATOM 730 N N . THR A 1 90 ? -27.042 1.093 10.242 1.00 86.44 90 THR A N 1
ATOM 731 C CA . THR A 1 90 ? -27.146 -0.304 9.802 1.00 86.44 90 THR A CA 1
ATOM 732 C C . THR A 1 90 ? -27.439 -1.235 10.978 1.00 86.44 90 THR A C 1
ATOM 734 O O . THR A 1 90 ? -28.254 -2.147 10.851 1.00 86.44 90 THR A O 1
ATOM 737 N N . ALA A 1 91 ? -26.831 -0.980 12.139 1.00 86.94 91 ALA A N 1
ATOM 738 C CA . ALA A 1 91 ? -27.114 -1.695 13.379 1.00 86.94 91 ALA A CA 1
ATOM 739 C C . ALA A 1 91 ? -28.573 -1.511 13.826 1.00 86.94 91 ALA A C 1
ATOM 741 O O . ALA A 1 91 ? -29.226 -2.493 14.169 1.00 86.94 91 ALA A O 1
ATOM 742 N N . GLU A 1 92 ? -29.110 -0.291 13.742 1.00 88.50 92 GLU A N 1
ATOM 743 C CA . GLU A 1 92 ? -30.516 0.005 14.040 1.00 88.50 92 GLU A CA 1
ATOM 744 C C . GLU A 1 92 ? -31.470 -0.706 13.077 1.00 88.50 92 GLU A C 1
ATOM 746 O O . GLU A 1 92 ? -32.384 -1.407 13.516 1.00 88.50 92 GLU A O 1
ATOM 751 N N . LYS A 1 93 ? -31.224 -0.597 11.764 1.00 88.50 93 LYS A N 1
ATOM 752 C CA . LYS A 1 93 ? -32.048 -1.243 10.728 1.00 88.50 93 LYS A CA 1
ATOM 753 C C . LYS A 1 93 ? -32.098 -2.760 10.890 1.00 88.50 93 LYS A C 1
ATOM 755 O O . LYS A 1 93 ? -33.165 -3.355 10.772 1.00 88.50 93 LYS A O 1
ATOM 760 N N . LEU A 1 94 ? -30.952 -3.381 11.169 1.00 87.38 94 LEU A N 1
ATOM 761 C CA . LEU A 1 94 ? -30.839 -4.832 11.326 1.00 87.38 94 LEU A CA 1
ATOM 762 C C . LEU A 1 94 ? -31.126 -5.311 12.757 1.00 87.38 94 LEU A C 1
ATOM 764 O O . LEU A 1 94 ? -31.122 -6.515 12.994 1.00 87.38 94 LEU A O 1
ATOM 768 N N . ARG A 1 95 ? -31.374 -4.395 13.707 1.00 86.69 95 ARG A N 1
ATOM 769 C CA . ARG A 1 95 ? -31.530 -4.681 15.146 1.00 86.69 95 ARG A CA 1
ATOM 770 C C . ARG A 1 95 ? -30.371 -5.505 15.722 1.00 86.69 95 ARG A C 1
ATOM 772 O O . ARG A 1 95 ? -30.564 -6.377 16.567 1.00 86.69 95 ARG A O 1
ATOM 779 N N . LEU A 1 96 ? -29.158 -5.230 15.252 1.00 86.94 96 LEU A N 1
ATOM 780 C CA . LEU A 1 96 ? -27.927 -5.878 15.700 1.00 86.94 96 LEU A CA 1
ATOM 781 C C . LEU A 1 96 ? -27.098 -4.912 16.542 1.00 86.94 96 LEU A C 1
ATOM 783 O O . LEU A 1 96 ? -27.192 -3.697 16.402 1.00 86.94 96 LEU A O 1
ATOM 787 N N . ALA A 1 97 ? -26.218 -5.444 17.390 1.00 82.75 97 ALA A N 1
ATOM 788 C CA . ALA A 1 97 ? -25.223 -4.607 18.048 1.00 82.75 97 ALA A CA 1
ATOM 789 C C . ALA A 1 97 ? -24.230 -4.044 17.003 1.00 82.75 97 ALA A C 1
ATOM 791 O O . ALA A 1 97 ? -23.793 -4.797 16.126 1.00 82.75 97 ALA A O 1
ATOM 792 N N . PRO A 1 98 ? -23.771 -2.781 17.116 1.00 80.94 98 PRO A N 1
ATOM 793 C CA . PRO A 1 98 ? -22.810 -2.190 16.176 1.00 80.94 98 PRO A CA 1
ATOM 794 C C . PRO A 1 98 ? -21.533 -3.018 15.983 1.00 80.94 98 PRO A C 1
ATOM 796 O O . PRO A 1 98 ? -21.033 -3.137 14.868 1.00 80.94 98 PRO A O 1
ATOM 799 N N . ALA A 1 99 ? -21.044 -3.664 17.047 1.00 81.50 99 ALA A N 1
ATOM 800 C CA . ALA A 1 99 ? -19.882 -4.554 16.989 1.00 81.50 99 ALA A CA 1
ATOM 801 C C . ALA A 1 99 ? -20.122 -5.835 16.164 1.00 81.50 99 ALA A C 1
ATOM 803 O O . ALA A 1 99 ? -19.167 -6.425 15.670 1.00 81.50 99 ALA A O 1
ATOM 804 N N . THR A 1 100 ? -21.382 -6.260 16.006 1.00 82.25 100 THR A N 1
ATOM 805 C CA . THR A 1 100 ? -21.766 -7.419 15.176 1.00 82.25 100 THR A CA 1
ATOM 806 C C . THR A 1 100 ? -21.803 -7.060 13.692 1.00 82.25 100 THR A C 1
ATOM 808 O O . THR A 1 100 ? -21.464 -7.893 12.856 1.00 82.25 100 THR A O 1
ATOM 811 N N . VAL A 1 101 ? -22.183 -5.818 13.369 1.00 82.12 101 VAL A N 1
ATOM 812 C CA . VAL A 1 101 ? -22.127 -5.277 12.001 1.00 82.12 101 VAL A CA 1
ATOM 813 C C . VAL A 1 101 ? -20.670 -5.121 11.572 1.00 82.12 101 VAL A C 1
ATOM 815 O O . VAL A 1 101 ? -20.256 -5.667 10.550 1.00 82.12 101 VAL A O 1
ATOM 818 N N . MET A 1 102 ? -19.884 -4.407 12.383 1.00 83.25 102 MET A N 1
ATOM 819 C CA . MET A 1 102 ? -18.462 -4.198 12.147 1.00 83.25 102 MET A CA 1
ATOM 820 C C . MET A 1 102 ? -17.721 -3.913 13.467 1.00 83.25 102 MET A C 1
ATOM 822 O O . MET A 1 102 ? -17.976 -2.887 14.117 1.00 83.25 102 MET A O 1
ATOM 826 N N . PRO A 1 103 ? -16.775 -4.784 13.857 1.00 84.00 103 PRO A N 1
ATOM 827 C CA . PRO A 1 103 ? -15.882 -4.548 14.982 1.00 84.00 103 PRO A CA 1
ATOM 828 C C . PRO A 1 103 ? -15.085 -3.247 14.848 1.00 84.00 103 PRO A C 1
ATOM 830 O O . PRO A 1 103 ? -14.733 -2.819 13.749 1.00 84.00 103 PRO A O 1
ATOM 833 N N . GLU A 1 104 ? -14.743 -2.641 15.985 1.00 82.38 104 GLU A N 1
ATOM 834 C CA . GLU A 1 104 ? -14.048 -1.347 16.029 1.00 82.38 104 GLU A CA 1
ATOM 835 C C . GLU A 1 104 ? -12.680 -1.379 15.323 1.00 82.38 104 GLU A C 1
ATOM 837 O O . GLU A 1 104 ? -12.340 -0.463 14.579 1.00 82.38 104 GLU A O 1
ATOM 842 N N . HIS A 1 105 ? -11.917 -2.467 15.478 1.00 81.00 105 HIS A N 1
ATOM 843 C CA . HIS A 1 105 ? -10.622 -2.613 14.810 1.00 81.00 105 HIS A CA 1
ATOM 844 C C . HIS A 1 105 ? -10.753 -2.649 13.281 1.00 81.00 105 HIS A C 1
ATOM 846 O O . HIS A 1 105 ? -9.913 -2.070 12.595 1.00 81.00 105 HIS A O 1
ATOM 852 N N . LEU A 1 106 ? -11.804 -3.281 12.740 1.00 83.44 106 LEU A N 1
ATOM 853 C CA . LEU A 1 106 ? -12.048 -3.309 11.296 1.00 83.44 106 LEU A CA 1
ATOM 854 C C . LEU A 1 106 ? -12.460 -1.938 10.774 1.00 83.44 106 LEU A C 1
ATOM 856 O O . LEU A 1 106 ? -11.976 -1.551 9.721 1.00 83.44 106 LEU A O 1
ATOM 860 N N . LEU A 1 107 ? -13.266 -1.175 11.519 1.00 85.94 107 LEU A N 1
ATOM 861 C CA . LEU A 1 107 ? -13.647 0.189 11.137 1.00 85.94 107 LEU A CA 1
ATOM 862 C C . LEU A 1 107 ? -12.412 1.048 10.850 1.00 85.94 107 LEU A C 1
ATOM 864 O O . LEU A 1 107 ? -12.310 1.688 9.806 1.00 85.94 107 LEU A O 1
ATOM 868 N N . VAL A 1 108 ? -11.454 1.016 11.773 1.00 83.81 108 VAL A N 1
ATOM 869 C CA . VAL A 1 108 ? -10.229 1.809 11.686 1.00 83.81 108 VAL A CA 1
ATOM 870 C C . VAL A 1 108 ? -9.294 1.290 10.588 1.00 83.81 108 VAL A C 1
ATOM 872 O O . VAL A 1 108 ? -8.709 2.081 9.849 1.00 83.81 108 VAL A O 1
ATOM 875 N N . LYS A 1 109 ? -9.169 -0.036 10.438 1.00 84.38 109 LYS A N 1
ATOM 876 C CA . LYS A 1 109 ? -8.376 -0.646 9.358 1.00 84.38 109 LYS A CA 1
ATOM 877 C C . LYS A 1 109 ? -8.958 -0.328 7.975 1.00 84.38 109 LYS A C 1
ATOM 879 O O . LYS A 1 109 ? -8.197 -0.016 7.065 1.00 84.38 109 LYS A O 1
ATOM 884 N N . VAL A 1 110 ? -10.283 -0.376 7.831 1.00 84.44 110 VAL A N 1
ATOM 885 C CA . VAL A 1 110 ? -11.000 -0.034 6.595 1.00 84.44 110 VAL A CA 1
ATOM 886 C C . VAL A 1 110 ? -10.804 1.441 6.271 1.00 84.44 110 VAL A C 1
ATOM 888 O O . VAL A 1 110 ? -10.383 1.730 5.160 1.00 84.44 110 VAL A O 1
ATOM 891 N N . ALA A 1 111 ? -10.988 2.350 7.237 1.00 84.69 111 ALA A N 1
ATOM 892 C CA . ALA A 1 111 ? -10.754 3.783 7.036 1.00 84.69 111 ALA A CA 1
ATOM 893 C C . ALA A 1 111 ? -9.313 4.088 6.581 1.00 84.69 111 ALA A C 1
ATOM 895 O O . ALA A 1 111 ? -9.088 4.923 5.706 1.00 84.69 111 ALA A O 1
ATOM 896 N N . TYR A 1 112 ? -8.325 3.384 7.144 1.00 84.00 112 TYR A N 1
ATOM 897 C CA . TYR A 1 112 ? -6.929 3.513 6.729 1.00 84.00 112 TYR A CA 1
ATOM 898 C C . TYR A 1 112 ? -6.670 2.960 5.321 1.00 84.00 112 TYR A C 1
ATOM 900 O O . TYR A 1 112 ? -5.968 3.591 4.530 1.00 84.00 112 TYR A O 1
ATOM 908 N N . ALA A 1 113 ? -7.239 1.799 4.991 1.00 80.88 113 ALA A N 1
ATOM 909 C CA . ALA A 1 113 ? -7.079 1.177 3.680 1.00 80.88 113 ALA A CA 1
ATOM 910 C C . ALA A 1 113 ? -7.789 1.970 2.567 1.00 80.88 113 ALA A C 1
ATOM 912 O O . ALA A 1 113 ? -7.221 2.133 1.487 1.00 80.88 113 ALA A O 1
ATOM 913 N N . SER A 1 114 ? -8.980 2.517 2.843 1.00 77.38 114 SER A N 1
ATOM 914 C CA . SER A 1 114 ? -9.762 3.332 1.903 1.00 77.38 114 SER A CA 1
ATOM 915 C C . SER A 1 114 ? -9.241 4.756 1.751 1.00 77.38 114 SER A C 1
ATOM 917 O O . SER A 1 114 ? -9.712 5.492 0.890 1.00 77.38 114 SER A O 1
ATOM 919 N N . ALA A 1 115 ? -8.263 5.171 2.562 1.00 75.38 115 ALA A N 1
ATOM 920 C CA . ALA A 1 115 ? -7.722 6.520 2.493 1.00 75.38 115 ALA A CA 1
ATOM 921 C C . ALA A 1 115 ? -7.221 6.865 1.081 1.00 75.38 115 ALA A C 1
ATOM 923 O O . ALA A 1 115 ? -7.325 8.010 0.675 1.00 75.38 115 ALA A O 1
ATOM 924 N N . LYS A 1 116 ? -6.679 5.912 0.314 1.00 70.25 116 LYS A N 1
ATOM 925 C CA . LYS A 1 116 ? -6.077 6.187 -1.006 1.00 70.25 116 LYS A CA 1
ATOM 926 C C . LYS A 1 116 ? -6.851 5.647 -2.208 1.00 70.25 116 LYS A C 1
ATOM 928 O O . LYS A 1 116 ? -6.372 5.803 -3.324 1.00 70.25 116 LYS A O 1
ATOM 933 N N . GLY A 1 117 ? -8.001 5.016 -2.008 1.00 68.00 117 GLY A N 1
ATOM 934 C CA . GLY A 1 117 ? -8.753 4.447 -3.119 1.00 68.00 117 GLY A CA 1
ATOM 935 C C . GLY A 1 117 ? -10.041 3.756 -2.685 1.00 68.00 117 GLY A C 1
ATOM 936 O O . GLY A 1 117 ? -10.204 3.450 -1.498 1.00 68.00 117 GLY A O 1
ATOM 937 N N . PRO A 1 118 ? -10.946 3.499 -3.642 1.00 70.19 118 PRO A N 1
ATOM 938 C CA . PRO A 1 118 ? -12.185 2.783 -3.385 1.00 70.19 118 PRO A CA 1
ATOM 939 C C . PRO A 1 118 ? -11.905 1.339 -2.943 1.00 70.19 118 PRO A C 1
ATOM 941 O O . PRO A 1 118 ? -10.906 0.730 -3.332 1.00 70.19 118 PRO A O 1
ATOM 944 N N . LEU A 1 119 ? -12.797 0.790 -2.115 1.00 76.38 119 LEU A N 1
ATOM 945 C CA . LEU A 1 119 ? -12.745 -0.597 -1.649 1.00 76.38 119 LEU A CA 1
ATOM 946 C C . LEU A 1 119 ? -13.894 -1.397 -2.251 1.00 76.38 119 LEU A C 1
ATOM 948 O O . LEU A 1 119 ? -15.033 -0.935 -2.271 1.00 76.38 119 LEU A O 1
ATOM 952 N N . ASP A 1 120 ? -13.587 -2.615 -2.684 1.00 79.31 120 ASP A N 1
ATOM 953 C CA . ASP A 1 120 ? -14.559 -3.531 -3.256 1.00 79.31 120 ASP A CA 1
ATOM 954 C C . ASP A 1 120 ? -15.352 -4.285 -2.174 1.00 79.31 120 ASP A C 1
ATOM 956 O O . ASP A 1 120 ? -14.864 -4.590 -1.076 1.00 79.31 120 ASP A O 1
ATOM 960 N N . ALA A 1 121 ? -16.601 -4.611 -2.502 1.00 79.31 121 ALA A N 1
ATOM 961 C CA . ALA A 1 121 ? -17.523 -5.309 -1.626 1.00 79.31 121 ALA A CA 1
ATOM 962 C C . ALA A 1 121 ? -17.025 -6.716 -1.264 1.00 79.31 121 ALA A C 1
ATOM 964 O O . ALA A 1 121 ? -17.127 -7.122 -0.100 1.00 79.31 121 ALA A O 1
ATOM 965 N N . ASP A 1 122 ? -16.483 -7.463 -2.232 1.00 80.38 122 ASP A N 1
ATOM 966 C CA . ASP A 1 122 ? -15.971 -8.816 -1.991 1.00 80.38 122 ASP A CA 1
ATOM 967 C C . ASP A 1 122 ? -14.729 -8.780 -1.091 1.00 80.38 122 ASP A C 1
ATOM 969 O O . ASP A 1 122 ? -14.611 -9.547 -0.128 1.00 80.38 122 ASP A O 1
ATOM 973 N N . ALA A 1 123 ? -13.852 -7.798 -1.316 1.00 77.75 123 ALA A N 1
ATOM 974 C CA . ALA A 1 123 ? -12.672 -7.592 -0.489 1.00 77.75 123 ALA A CA 1
ATOM 975 C C . ALA A 1 123 ? -13.018 -7.285 0.977 1.00 77.75 123 ALA A C 1
ATOM 977 O O . ALA A 1 123 ? -12.362 -7.811 1.884 1.00 77.75 123 ALA A O 1
ATOM 978 N N . LEU A 1 124 ? -14.062 -6.480 1.219 1.00 81.44 124 LEU A N 1
ATOM 979 C CA . LEU A 1 124 ? -14.568 -6.174 2.561 1.00 81.44 124 LEU A CA 1
ATOM 980 C C . LEU A 1 124 ? -15.164 -7.412 3.247 1.00 81.44 124 LEU A C 1
ATOM 982 O O . LEU A 1 124 ? -14.888 -7.643 4.429 1.00 81.44 124 LEU A O 1
ATOM 986 N N . ARG A 1 125 ? -15.919 -8.249 2.519 1.00 84.06 125 ARG A N 1
ATOM 987 C CA . ARG A 1 125 ? -16.447 -9.518 3.061 1.00 84.06 125 ARG A CA 1
ATOM 988 C C . ARG A 1 125 ? -15.319 -10.453 3.476 1.00 84.06 125 ARG A C 1
ATOM 990 O O . ARG A 1 125 ? -15.312 -10.937 4.607 1.00 84.06 125 ARG A O 1
ATOM 997 N N . LYS A 1 126 ? -14.331 -10.650 2.599 1.00 81.38 126 LYS A N 1
ATOM 998 C CA . LYS A 1 126 ? -13.145 -11.478 2.874 1.00 81.38 126 LYS A CA 1
ATOM 999 C C . LYS A 1 126 ? -12.280 -10.913 4.003 1.00 81.38 126 LYS A C 1
ATOM 1001 O O . LYS A 1 126 ? -11.653 -11.672 4.734 1.00 81.38 126 LYS A O 1
ATOM 1006 N N . ALA A 1 127 ? -12.289 -9.594 4.204 1.00 75.56 127 ALA A N 1
ATOM 1007 C CA . ALA A 1 127 ? -11.629 -8.953 5.339 1.00 75.56 127 ALA A CA 1
ATOM 1008 C C . ALA A 1 127 ? -12.362 -9.155 6.683 1.00 75.56 127 ALA A C 1
ATOM 1010 O O . ALA A 1 127 ? -11.818 -8.791 7.728 1.00 75.56 127 ALA A O 1
ATOM 1011 N N . GLY A 1 128 ? -13.562 -9.749 6.675 1.00 77.50 128 GLY A N 1
ATOM 1012 C CA . GLY A 1 128 ? -14.345 -10.066 7.870 1.00 77.50 128 GLY A CA 1
ATOM 1013 C C . GLY A 1 128 ? -15.512 -9.114 8.142 1.00 77.50 128 GLY A C 1
ATOM 1014 O O . GLY A 1 128 ? -16.135 -9.210 9.203 1.00 77.50 128 GLY A O 1
ATOM 1015 N N . VAL A 1 129 ? -15.841 -8.204 7.215 1.00 78.62 129 VAL A N 1
ATOM 1016 C CA . VAL A 1 129 ? -17.021 -7.335 7.334 1.00 78.62 129 VAL A CA 1
ATOM 1017 C C . VAL A 1 129 ? -18.272 -8.138 6.973 1.00 78.62 129 VAL A C 1
ATOM 1019 O O . VAL A 1 129 ? -18.471 -8.537 5.828 1.00 78.62 129 VAL A O 1
ATOM 1022 N N . ARG A 1 130 ? -19.132 -8.390 7.966 1.00 74.31 130 ARG A N 1
ATOM 1023 C CA . ARG A 1 130 ? -20.314 -9.258 7.810 1.00 74.31 130 ARG A CA 1
ATOM 1024 C C . ARG A 1 130 ? -21.438 -8.603 7.010 1.00 74.31 130 ARG A C 1
ATOM 1026 O O . ARG A 1 130 ? -22.162 -9.292 6.298 1.00 74.31 130 ARG A O 1
ATOM 1033 N N . VAL A 1 131 ? -21.585 -7.284 7.125 1.00 78.44 131 VAL A N 1
ATOM 1034 C CA . VAL A 1 131 ? -22.606 -6.503 6.417 1.00 78.44 131 VAL A CA 1
ATOM 1035 C C . VAL A 1 131 ? -21.905 -5.463 5.559 1.00 78.44 131 VAL A C 1
ATOM 1037 O O . VAL A 1 131 ? -21.312 -4.532 6.085 1.00 78.44 131 VAL A O 1
ATOM 1040 N N . VAL A 1 132 ? -21.963 -5.629 4.241 1.00 78.94 132 VAL A N 1
ATOM 1041 C CA . VAL A 1 132 ? -21.264 -4.748 3.282 1.00 78.94 132 VAL A CA 1
ATOM 1042 C C . VAL A 1 132 ? -22.218 -3.787 2.563 1.00 78.94 132 VAL A C 1
ATOM 1044 O O . VAL A 1 132 ? -21.791 -2.815 1.946 1.00 78.94 132 VAL A O 1
ATOM 1047 N N . ILE A 1 133 ? -23.527 -4.019 2.687 1.00 77.19 133 ILE A N 1
ATOM 1048 C CA . ILE A 1 133 ? -24.572 -3.236 2.021 1.00 77.19 133 ILE A CA 1
ATOM 1049 C C . ILE A 1 133 ? -24.507 -1.774 2.492 1.00 77.19 133 ILE A C 1
ATOM 1051 O O . ILE A 1 133 ? -24.574 -1.491 3.689 1.00 77.19 133 ILE A O 1
ATOM 1055 N N . GLY A 1 134 ? -24.365 -0.846 1.545 1.00 78.75 134 GLY A N 1
ATOM 1056 C CA . GLY A 1 134 ? -24.293 0.594 1.796 1.00 78.75 134 GLY A CA 1
ATOM 1057 C C . GLY A 1 134 ? -22.938 1.113 2.291 1.00 78.75 134 GLY A C 1
ATOM 1058 O O . GLY A 1 134 ? -22.724 2.319 2.240 1.00 78.75 134 GLY A O 1
ATOM 1059 N N . LEU A 1 135 ? -22.008 0.254 2.737 1.00 82.62 135 LEU A N 1
ATOM 1060 C CA . LEU A 1 135 ? -20.666 0.706 3.133 1.00 82.62 135 LEU A CA 1
ATOM 1061 C C . LEU A 1 135 ? -19.867 1.155 1.912 1.00 82.62 135 LEU A C 1
ATOM 1063 O O . LEU A 1 135 ? -19.249 2.212 1.945 1.00 82.62 135 LEU A O 1
ATOM 1067 N N . VAL A 1 136 ? -19.917 0.370 0.833 1.00 83.44 136 VAL A N 1
ATOM 1068 C CA . VAL A 1 136 ? -19.244 0.710 -0.428 1.00 83.44 136 VAL A CA 1
ATOM 1069 C C . VAL A 1 136 ? -19.770 2.036 -0.967 1.00 83.44 136 VAL A C 1
ATOM 1071 O O . VAL A 1 136 ? -18.970 2.900 -1.289 1.00 83.44 136 VAL A O 1
ATOM 1074 N N . ASP A 1 137 ? -21.085 2.267 -0.932 1.00 84.62 137 ASP A N 1
ATOM 1075 C CA . ASP A 1 137 ? -21.678 3.533 -1.382 1.00 84.62 137 ASP A CA 1
ATOM 1076 C C . ASP A 1 137 ? -21.202 4.732 -0.551 1.00 84.62 137 ASP A C 1
ATOM 1078 O O . ASP A 1 137 ? -20.953 5.807 -1.090 1.00 84.62 137 ASP A O 1
ATOM 1082 N N . VAL A 1 138 ? -21.059 4.565 0.769 1.00 84.56 138 VAL A N 1
ATOM 1083 C CA . VAL A 1 138 ? -20.534 5.615 1.657 1.00 84.56 138 VAL A CA 1
ATOM 1084 C C . VAL A 1 138 ? -19.069 5.913 1.346 1.00 84.56 138 VAL A C 1
ATOM 1086 O O . VAL A 1 138 ? -18.682 7.081 1.315 1.00 84.56 138 VAL A O 1
ATOM 1089 N N . LEU A 1 139 ? -18.265 4.873 1.104 1.00 83.94 139 LEU A N 1
ATOM 1090 C CA . LEU A 1 139 ? -16.855 5.016 0.746 1.00 83.94 139 LEU A CA 1
ATOM 1091 C C . LEU A 1 139 ? -16.691 5.669 -0.630 1.00 83.94 139 LEU A C 1
ATOM 1093 O O . LEU A 1 139 ? -15.897 6.596 -0.754 1.00 83.94 139 LEU A O 1
ATOM 1097 N N . SER A 1 140 ? -17.463 5.238 -1.628 1.00 81.50 140 SER A N 1
ATOM 1098 C CA . SER A 1 140 ? -17.437 5.796 -2.982 1.00 81.50 140 SER A CA 1
ATOM 1099 C C . SER A 1 140 ? -17.876 7.256 -2.996 1.00 81.50 140 SER A C 1
ATOM 1101 O O . SER A 1 140 ? -17.153 8.085 -3.531 1.00 81.50 140 SER A O 1
ATOM 1103 N N . LYS A 1 141 ? -18.976 7.612 -2.317 1.00 85.12 141 LYS A N 1
ATOM 1104 C CA . LYS A 1 141 ? -19.417 9.016 -2.205 1.00 85.12 141 LYS A CA 1
ATOM 1105 C C . LYS A 1 141 ? -18.378 9.896 -1.527 1.00 85.12 141 LYS A C 1
ATOM 1107 O O . LYS A 1 141 ? -18.084 10.987 -1.996 1.00 85.12 141 LYS A O 1
ATOM 1112 N N . TRP A 1 142 ? -17.792 9.422 -0.427 1.00 85.62 142 TRP A N 1
ATOM 1113 C CA . TRP A 1 142 ? -16.713 10.162 0.221 1.00 85.62 142 TRP A CA 1
ATOM 1114 C C . TRP A 1 142 ? -15.501 10.314 -0.705 1.00 85.62 142 TRP A C 1
ATOM 1116 O O . TRP A 1 142 ? -14.887 11.379 -0.739 1.00 85.62 142 TRP A O 1
ATOM 1126 N N . PHE A 1 143 ? -15.162 9.277 -1.474 1.00 79.62 143 PHE A N 1
ATOM 1127 C CA . PHE A 1 143 ? -14.066 9.328 -2.436 1.00 79.62 143 PHE A CA 1
ATOM 1128 C C . PHE A 1 143 ? -14.354 10.295 -3.589 1.00 79.62 143 PHE A C 1
ATOM 1130 O O . PHE A 1 143 ? -13.464 11.032 -3.985 1.00 79.62 143 PHE A O 1
ATOM 1137 N N . GLU A 1 144 ? -15.585 10.370 -4.086 1.00 79.81 144 GLU A N 1
ATOM 1138 C CA . GLU A 1 144 ? -15.992 11.374 -5.075 1.00 79.81 144 GLU A CA 1
ATOM 1139 C C . GLU A 1 144 ? -15.892 12.798 -4.501 1.00 79.81 144 GLU A C 1
ATOM 1141 O O . GLU A 1 144 ? -15.345 13.695 -5.138 1.00 79.81 144 GLU A O 1
ATOM 1146 N N . GLU A 1 145 ? -16.340 13.005 -3.260 1.00 79.69 145 GLU A N 1
ATOM 1147 C CA . GLU A 1 145 ? -16.323 14.317 -2.599 1.00 79.69 145 GLU A CA 1
ATOM 1148 C C . GLU A 1 145 ? -14.910 14.806 -2.227 1.00 79.69 145 GLU A C 1
ATOM 1150 O O . GLU A 1 145 ? -14.639 16.009 -2.253 1.00 79.69 145 GLU A O 1
ATOM 1155 N N . THR A 1 146 ? -14.011 13.889 -1.854 1.00 73.00 146 THR A N 1
ATOM 1156 C CA . THR A 1 146 ? -12.651 14.216 -1.380 1.00 73.00 146 THR A CA 1
ATOM 1157 C C . THR A 1 146 ? -11.567 13.994 -2.429 1.00 73.00 146 THR A C 1
ATOM 1159 O O . THR A 1 146 ? -10.582 14.726 -2.443 1.00 73.00 146 THR A O 1
ATOM 1162 N N . GLY A 1 147 ? -11.749 13.023 -3.322 1.00 58.56 147 GLY A N 1
ATOM 1163 C CA . GLY A 1 147 ? -10.883 12.740 -4.466 1.00 58.56 147 GLY A CA 1
ATOM 1164 C C . GLY A 1 147 ? -11.216 13.580 -5.703 1.00 58.56 147 GLY A C 1
ATOM 1165 O O . GLY A 1 147 ? -10.338 13.799 -6.528 1.00 58.56 147 GLY A O 1
ATOM 1166 N N . GLY A 1 148 ? -12.436 14.125 -5.809 1.00 44.06 148 GLY A N 1
ATOM 1167 C CA . GLY A 1 148 ? -12.882 14.966 -6.931 1.00 44.06 148 GLY A CA 1
ATOM 1168 C C . GLY A 1 148 ? -12.479 16.446 -6.863 1.00 44.06 148 GLY A C 1
ATOM 1169 O O . GLY A 1 148 ? -12.806 17.208 -7.769 1.00 44.06 148 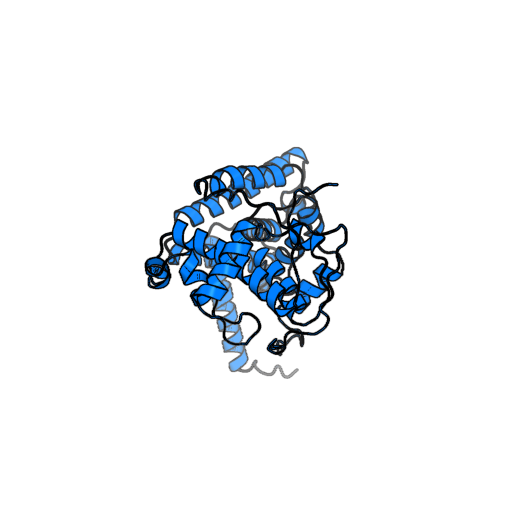GLY A O 1
ATOM 1170 N N . LYS A 1 149 ? -11.769 16.886 -5.812 1.00 38.47 149 LYS A N 1
ATOM 1171 C CA . LYS A 1 149 ? -11.204 18.251 -5.731 1.00 38.47 149 LYS A CA 1
ATOM 1172 C C . LYS A 1 149 ? -9.766 18.362 -6.238 1.00 38.47 149 LYS A C 1
ATOM 1174 O O . LYS A 1 149 ? -9.251 19.473 -6.361 1.00 38.47 149 LYS A O 1
ATOM 1179 N N . GLY A 1 150 ? -9.146 17.243 -6.607 1.00 35.56 150 GLY A N 1
ATOM 1180 C CA . GLY A 1 150 ? -8.019 17.251 -7.527 1.00 35.56 150 GLY A CA 1
ATOM 1181 C C . GLY A 1 150 ? -8.566 17.444 -8.935 1.00 35.56 150 GLY A C 1
ATOM 1182 O O . GLY A 1 150 ? -9.030 16.483 -9.540 1.00 35.56 150 GLY A O 1
ATOM 1183 N N . LYS A 1 151 ? -8.555 18.692 -9.422 1.00 31.06 151 LYS A N 1
ATOM 1184 C CA . LYS A 1 151 ? -8.731 19.046 -10.841 1.00 31.06 151 LYS A CA 1
ATOM 1185 C C . LYS A 1 151 ? -8.198 17.938 -11.743 1.00 31.06 151 LYS A C 1
ATOM 1187 O O . LYS A 1 151 ? -7.079 17.485 -11.508 1.00 31.06 151 LYS A O 1
ATOM 1192 N N . GLU A 1 152 ? -8.979 17.604 -12.772 1.00 31.41 152 GLU A N 1
ATOM 1193 C CA . GLU A 1 152 ? -8.563 17.004 -14.043 1.00 31.41 152 GLU A CA 1
ATOM 1194 C C . GLU A 1 152 ? -7.053 17.152 -14.271 1.00 31.41 152 GLU A C 1
ATOM 1196 O O . GLU A 1 152 ? -6.564 18.107 -14.873 1.00 31.41 152 GLU A O 1
ATOM 1201 N N . THR A 1 153 ? -6.275 16.216 -13.741 1.00 32.06 153 THR A N 1
ATOM 1202 C CA . THR A 1 153 ? -4.867 16.102 -14.086 1.00 32.06 153 THR A CA 1
ATOM 1203 C C . THR A 1 153 ? -4.873 15.186 -15.278 1.00 32.06 153 THR A C 1
ATOM 1205 O O . THR A 1 153 ? -4.715 13.986 -15.106 1.00 32.06 153 THR A O 1
ATOM 1208 N N . GLY A 1 154 ? -5.191 15.793 -16.430 1.00 37.41 154 GLY A N 1
ATOM 1209 C CA . GLY A 1 154 ? -5.195 15.218 -17.769 1.00 37.41 154 GLY A CA 1
ATOM 1210 C C . GLY A 1 154 ? -5.483 13.728 -17.774 1.00 37.41 154 GLY A C 1
ATOM 1211 O O . GLY A 1 154 ? -4.563 12.933 -17.581 1.00 37.41 154 GLY A O 1
ATOM 1212 N N . ALA A 1 155 ? -6.738 13.353 -18.033 1.00 38.41 155 ALA A N 1
ATOM 1213 C CA . ALA A 1 155 ? -6.974 12.078 -18.690 1.00 38.41 155 ALA A CA 1
ATOM 1214 C C . ALA A 1 155 ? -6.112 12.117 -19.955 1.00 38.41 155 ALA A C 1
ATOM 1216 O O . ALA A 1 155 ? -6.423 12.818 -20.912 1.00 38.41 155 ALA A O 1
ATOM 1217 N N . SER A 1 156 ? -4.927 11.531 -19.853 1.00 50.62 156 SER A N 1
ATOM 1218 C CA . SER A 1 156 ? -4.027 11.380 -20.970 1.00 50.62 156 SER A CA 1
ATOM 1219 C C . SER A 1 156 ? -4.777 10.470 -21.935 1.00 50.62 156 SER A C 1
ATOM 1221 O O . SER A 1 156 ? -5.320 9.445 -21.513 1.00 50.62 156 SER A O 1
ATOM 1223 N N . ASP A 1 157 ? -4.865 10.890 -23.192 1.00 62.09 157 ASP A N 1
ATOM 1224 C CA . ASP A 1 157 ? -5.725 10.314 -24.236 1.00 62.09 157 ASP A CA 1
ATOM 1225 C C . ASP A 1 157 ? -5.226 8.922 -24.688 1.00 62.09 157 ASP A C 1
ATOM 1227 O O . ASP A 1 157 ? -5.669 8.355 -25.685 1.00 62.09 157 ASP A O 1
ATOM 1231 N N . GLY A 1 158 ? -4.262 8.363 -23.952 1.00 69.81 158 GLY A N 1
ATOM 1232 C CA . GLY A 1 158 ? -3.628 7.091 -24.220 1.00 69.81 158 GLY A CA 1
ATOM 1233 C C . GLY A 1 158 ? -4.500 5.900 -23.851 1.00 69.81 158 GLY A C 1
ATOM 1234 O O . GLY A 1 158 ? -5.077 5.827 -22.764 1.00 69.81 158 GLY A O 1
ATOM 1235 N N . ASP A 1 159 ? -4.494 4.907 -24.738 1.00 83.94 159 ASP A N 1
ATOM 1236 C CA . ASP A 1 159 ? -5.101 3.603 -24.489 1.00 83.94 159 ASP A CA 1
ATOM 1237 C C . ASP A 1 159 ? -4.602 2.976 -23.172 1.00 83.94 159 ASP A C 1
ATOM 1239 O O . ASP A 1 159 ? -3.390 2.975 -22.906 1.00 83.94 159 ASP A O 1
ATOM 1243 N N . PRO A 1 160 ? -5.502 2.409 -22.347 1.00 84.31 160 PRO A N 1
ATOM 1244 C CA . PRO A 1 160 ? -5.110 1.728 -21.124 1.00 84.31 160 PRO A CA 1
ATOM 1245 C C . PRO A 1 160 ? -4.267 0.488 -21.438 1.00 84.31 160 PRO A C 1
ATOM 1247 O O . PRO A 1 160 ? -4.394 -0.144 -22.491 1.00 84.31 160 PRO A O 1
ATOM 1250 N N . MET A 1 161 ? -3.398 0.126 -20.495 1.00 86.00 161 MET A N 1
ATOM 1251 C CA . MET A 1 161 ? -2.674 -1.138 -20.566 1.00 86.00 161 MET A CA 1
ATOM 1252 C C . MET A 1 161 ? -3.657 -2.300 -20.416 1.00 86.00 161 MET A C 1
ATOM 1254 O O . MET A 1 161 ? -4.424 -2.353 -19.453 1.00 86.00 161 MET A O 1
ATOM 1258 N N . PHE A 1 162 ? -3.610 -3.228 -21.366 1.00 83.56 162 PHE A N 1
ATOM 1259 C CA . PHE A 1 162 ? -4.472 -4.401 -21.412 1.00 83.56 162 PHE A CA 1
ATOM 1260 C C . PHE A 1 162 ? -3.689 -5.659 -21.034 1.00 83.56 162 PHE A C 1
ATOM 1262 O O . PHE A 1 162 ? -2.574 -5.875 -21.510 1.00 83.56 162 PHE A O 1
ATOM 1269 N N . PHE A 1 163 ? -4.323 -6.506 -20.223 1.00 85.00 163 PHE A N 1
ATOM 1270 C CA . PHE A 1 163 ? -3.848 -7.841 -19.871 1.00 85.00 163 PHE A CA 1
ATOM 1271 C C . PHE A 1 163 ? -4.883 -8.866 -20.318 1.00 85.00 163 PHE A C 1
ATOM 1273 O O . PHE A 1 163 ? -6.085 -8.651 -20.154 1.00 85.00 163 PHE A O 1
ATOM 1280 N N . ARG A 1 164 ? -4.428 -9.996 -20.858 1.00 80.44 164 ARG A N 1
ATOM 1281 C CA . ARG A 1 164 ? -5.320 -11.102 -21.217 1.00 80.44 164 ARG A CA 1
ATOM 1282 C C . ARG A 1 164 ? -5.959 -11.682 -19.954 1.00 80.44 164 ARG A C 1
ATOM 1284 O O . ARG A 1 164 ? -5.375 -11.652 -18.873 1.00 80.44 164 ARG A O 1
ATOM 1291 N N . VAL A 1 165 ? -7.155 -12.245 -20.106 1.00 74.38 165 VAL A N 1
ATOM 1292 C CA . VAL A 1 165 ? -7.851 -12.933 -19.011 1.00 74.38 165 VAL A CA 1
ATOM 1293 C C . VAL A 1 165 ? -6.956 -14.037 -18.455 1.00 74.38 165 VAL A C 1
ATOM 1295 O O . VAL A 1 165 ? -6.418 -14.837 -19.221 1.00 74.38 165 VAL A O 1
ATOM 1298 N N . GLU A 1 166 ? -6.775 -14.043 -17.134 1.00 74.38 166 GLU A N 1
ATOM 1299 C CA . GLU A 1 166 ? -5.871 -14.949 -16.424 1.00 74.38 166 GLU A CA 1
ATOM 1300 C C . GLU A 1 166 ? -4.411 -14.908 -16.913 1.00 74.38 166 GLU A C 1
ATOM 1302 O O . GLU A 1 166 ? -3.684 -15.898 -16.807 1.00 74.38 166 GLU A O 1
ATOM 1307 N N . GLU A 1 167 ? -3.935 -13.764 -17.421 1.00 80.00 167 GLU A N 1
ATOM 1308 C CA . GLU A 1 167 ? -2.538 -13.607 -17.830 1.00 80.00 167 GLU A CA 1
ATOM 1309 C C . GLU A 1 167 ? -1.596 -13.751 -16.629 1.00 80.00 167 GLU A C 1
ATOM 1311 O O . GLU A 1 167 ? -1.364 -12.820 -15.850 1.00 80.00 167 GLU A O 1
ATOM 1316 N N . ILE A 1 168 ? -1.034 -14.950 -16.488 1.00 86.62 168 ILE A N 1
ATOM 1317 C CA . ILE A 1 168 ? 0.057 -15.238 -15.568 1.00 86.62 168 ILE A CA 1
ATOM 1318 C C . ILE A 1 168 ? 1.360 -14.964 -16.306 1.00 86.62 168 ILE A C 1
ATOM 1320 O O . ILE A 1 168 ? 1.820 -15.768 -17.119 1.00 86.62 168 ILE A O 1
ATOM 1324 N N . PHE A 1 169 ? 1.982 -13.838 -15.986 1.00 87.88 169 PHE A N 1
ATOM 1325 C CA . PHE A 1 169 ? 3.328 -13.552 -16.442 1.00 87.88 169 PHE A CA 1
ATOM 1326 C C . PHE A 1 169 ? 4.342 -14.233 -15.521 1.00 87.88 169 PHE A C 1
ATOM 1328 O O . PHE A 1 169 ? 4.371 -13.986 -14.314 1.00 87.88 169 PHE A O 1
ATOM 1335 N N . ALA A 1 170 ? 5.184 -15.090 -16.094 1.00 89.38 170 ALA A N 1
ATOM 1336 C CA . ALA A 1 170 ? 6.298 -15.730 -15.409 1.00 89.38 170 ALA A CA 1
ATOM 1337 C C . ALA A 1 170 ? 7.618 -15.195 -15.990 1.00 89.38 170 ALA A C 1
ATOM 1339 O O . ALA A 1 170 ? 7.937 -15.517 -17.136 1.00 89.38 170 ALA A O 1
ATOM 1340 N N . PRO A 1 171 ? 8.390 -14.392 -15.235 1.00 88.62 171 PRO A N 1
ATOM 1341 C CA . PRO A 1 171 ? 9.694 -13.930 -15.694 1.00 88.62 171 PRO A CA 1
ATOM 1342 C C . PRO A 1 171 ? 10.636 -15.109 -15.959 1.00 88.62 171 PRO A C 1
ATOM 1344 O O . PRO A 1 171 ? 10.742 -16.019 -15.137 1.00 88.62 171 PRO A O 1
ATOM 1347 N N . THR A 1 172 ? 11.372 -15.068 -17.069 1.00 86.25 172 THR A N 1
ATOM 1348 C CA . THR A 1 172 ? 12.337 -16.121 -17.438 1.00 86.25 172 THR A CA 1
ATOM 1349 C C . THR A 1 172 ? 13.478 -16.248 -16.424 1.00 86.25 172 THR A C 1
ATOM 1351 O O . THR A 1 172 ? 14.008 -17.336 -16.207 1.00 86.25 172 THR A O 1
ATOM 1354 N N . ALA A 1 173 ? 13.859 -15.138 -15.791 1.00 86.06 173 ALA A N 1
ATOM 1355 C CA . ALA A 1 173 ? 14.860 -15.087 -14.736 1.00 86.06 173 ALA A CA 1
ATOM 1356 C C . ALA A 1 173 ? 14.531 -13.968 -13.740 1.00 86.06 173 ALA A C 1
ATOM 1358 O O . ALA A 1 173 ? 13.838 -13.004 -14.069 1.00 86.06 173 ALA A O 1
ATOM 1359 N N . ALA A 1 174 ? 15.057 -14.086 -12.520 1.00 89.19 174 ALA A N 1
ATOM 1360 C CA . ALA A 1 174 ? 15.067 -12.972 -11.582 1.00 89.19 174 ALA A CA 1
ATOM 1361 C C . ALA A 1 174 ? 15.953 -11.842 -12.121 1.00 89.19 174 ALA A C 1
ATOM 1363 O O . ALA A 1 174 ? 16.983 -12.091 -12.753 1.00 89.19 174 ALA A O 1
ATOM 1364 N N . TRP A 1 175 ? 15.574 -10.599 -11.834 1.00 90.56 175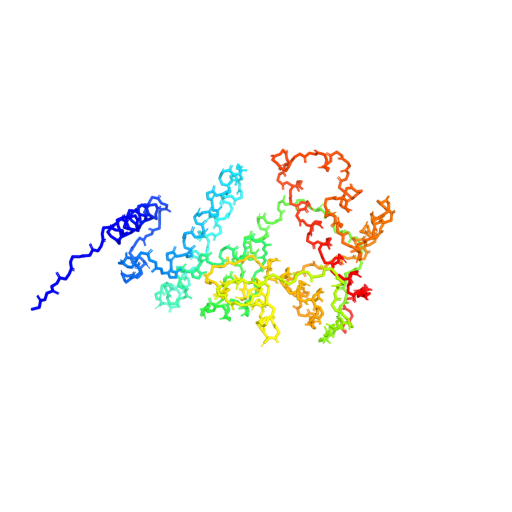 TRP A N 1
ATOM 1365 C CA . TRP A 1 175 ? 16.390 -9.448 -12.182 1.00 90.56 175 TRP A CA 1
ATOM 1366 C C . TRP A 1 175 ? 17.762 -9.550 -11.500 1.00 90.56 175 TRP A C 1
ATOM 1368 O O . TRP A 1 175 ? 17.853 -9.813 -10.299 1.00 90.56 175 TRP A O 1
ATOM 1378 N N . LYS A 1 176 ? 18.837 -9.332 -12.268 1.00 87.94 176 LYS A N 1
ATOM 1379 C CA . LYS A 1 176 ? 20.239 -9.553 -11.863 1.00 87.94 176 LYS A CA 1
ATOM 1380 C C . LYS A 1 176 ? 20.620 -8.870 -10.542 1.00 87.94 176 LYS A C 1
ATOM 1382 O O . LYS A 1 176 ? 21.458 -9.389 -9.809 1.00 87.94 176 LYS A O 1
ATOM 1387 N N . PHE A 1 177 ? 19.993 -7.737 -10.231 1.00 86.56 177 PHE A N 1
ATOM 1388 C CA . PHE A 1 177 ? 20.275 -6.928 -9.042 1.00 86.56 177 PHE A CA 1
ATOM 1389 C C . PHE A 1 177 ? 19.189 -7.015 -7.957 1.00 86.56 177 PHE A C 1
ATOM 1391 O O . PHE A 1 177 ? 19.210 -6.257 -6.986 1.00 86.56 177 PHE A O 1
ATOM 1398 N N . ALA A 1 178 ? 18.239 -7.948 -8.074 1.00 85.06 178 ALA A N 1
ATOM 1399 C CA . ALA A 1 178 ? 17.188 -8.131 -7.081 1.00 85.06 178 ALA A CA 1
ATOM 1400 C C . ALA A 1 178 ? 17.765 -8.650 -5.747 1.00 85.06 178 ALA A C 1
ATOM 1402 O O . ALA A 1 178 ? 18.132 -9.817 -5.604 1.00 85.06 178 ALA A O 1
ATOM 1403 N N . GLN A 1 179 ? 17.824 -7.783 -4.732 1.00 84.31 179 GLN A N 1
ATOM 1404 C CA . GLN A 1 179 ? 18.377 -8.126 -3.419 1.00 84.31 179 GLN A CA 1
ATOM 1405 C C . GLN A 1 179 ? 17.328 -8.765 -2.508 1.00 84.31 179 GLN A C 1
ATOM 1407 O O . GLN A 1 179 ? 16.416 -8.098 -2.018 1.00 84.31 179 GLN A O 1
ATOM 1412 N N . TYR A 1 180 ? 17.499 -10.050 -2.203 1.00 86.56 180 TYR A N 1
ATOM 1413 C CA . TYR A 1 180 ? 16.644 -10.741 -1.244 1.00 86.56 180 TYR A CA 1
ATOM 1414 C C . TYR A 1 180 ? 17.037 -10.391 0.201 1.00 86.56 180 TYR A C 1
ATOM 1416 O O . TYR A 1 180 ? 18.121 -10.741 0.668 1.00 86.56 180 TYR A O 1
ATOM 1424 N N . LYS A 1 181 ? 16.154 -9.682 0.919 1.00 86.06 181 LYS A N 1
ATOM 1425 C CA . LYS A 1 181 ? 16.377 -9.222 2.303 1.00 86.06 181 LYS A CA 1
ATOM 1426 C C . LYS A 1 181 ? 15.384 -9.881 3.271 1.00 86.06 181 LYS A C 1
ATOM 1428 O O . LYS A 1 181 ? 14.336 -9.297 3.557 1.00 86.06 181 LYS A O 1
ATOM 1433 N N . PRO A 1 182 ? 15.691 -11.082 3.794 1.00 86.50 182 PRO A N 1
ATOM 1434 C CA . PRO A 1 182 ? 14.812 -11.774 4.727 1.00 86.50 182 PRO A CA 1
ATOM 1435 C C . PRO A 1 182 ? 14.807 -11.097 6.100 1.00 86.50 182 PRO A C 1
ATOM 1437 O O . PRO A 1 182 ? 15.830 -10.626 6.606 1.00 86.50 182 PRO A O 1
ATOM 1440 N N . ASN A 1 183 ? 13.645 -11.079 6.748 1.00 82.31 183 ASN A N 1
ATOM 1441 C CA . ASN A 1 183 ? 13.534 -10.614 8.123 1.00 82.31 183 ASN A CA 1
ATOM 1442 C C . ASN A 1 183 ? 14.034 -11.699 9.087 1.00 82.31 183 ASN A C 1
ATOM 1444 O O . ASN A 1 183 ? 13.545 -12.826 9.074 1.00 82.31 183 ASN A O 1
ATOM 1448 N N . LYS A 1 184 ? 14.951 -11.333 9.992 1.00 76.31 184 LYS A N 1
ATOM 1449 C CA . LYS A 1 184 ? 15.547 -12.242 10.987 1.00 76.31 184 LYS A CA 1
ATOM 1450 C C . LYS A 1 184 ? 14.522 -13.002 11.842 1.00 76.31 184 LYS A C 1
ATOM 1452 O O . LYS A 1 184 ? 14.838 -14.080 12.325 1.00 76.31 184 LYS A O 1
ATOM 1457 N N . LYS A 1 185 ? 13.324 -12.445 12.066 1.00 74.62 185 LYS A N 1
ATOM 1458 C CA . LYS A 1 185 ? 12.288 -13.068 12.912 1.00 74.62 185 LYS A CA 1
ATOM 1459 C C . LYS A 1 185 ? 11.400 -14.066 12.176 1.00 74.62 185 LYS A C 1
ATOM 1461 O O . LYS A 1 185 ? 10.927 -15.009 12.793 1.00 74.62 185 LYS A O 1
ATOM 1466 N N . THR A 1 186 ? 11.124 -13.825 10.899 1.00 72.94 186 THR A N 1
ATOM 1467 C CA . THR A 1 186 ? 10.147 -14.606 10.125 1.00 72.94 186 THR A CA 1
ATOM 1468 C C . THR A 1 186 ? 10.796 -15.454 9.040 1.00 72.94 186 THR A C 1
ATOM 1470 O O . THR A 1 186 ? 10.113 -16.278 8.451 1.00 72.94 186 THR A O 1
ATOM 1473 N N . GLY A 1 187 ? 12.076 -15.234 8.721 1.00 77.62 187 GLY A N 1
ATOM 1474 C CA . GLY A 1 187 ? 12.790 -15.898 7.622 1.00 77.62 187 GLY A CA 1
ATOM 1475 C C . GLY A 1 187 ? 12.363 -15.443 6.220 1.00 77.62 187 GLY A C 1
ATOM 1476 O O . GLY A 1 187 ? 13.121 -15.606 5.271 1.00 77.62 187 GLY A O 1
ATOM 1477 N N . LEU A 1 188 ? 11.185 -14.828 6.109 1.00 83.62 188 LEU A N 1
ATOM 1478 C CA . LEU A 1 188 ? 10.601 -14.308 4.874 1.00 83.62 188 LEU A CA 1
ATOM 1479 C C . LEU A 1 188 ? 10.972 -12.841 4.636 1.00 83.62 188 LEU A C 1
ATOM 1481 O O . LEU A 1 188 ? 11.122 -12.065 5.593 1.00 83.62 188 LEU A O 1
ATOM 1485 N N . ALA A 1 189 ? 11.069 -12.442 3.369 1.00 84.19 189 ALA A N 1
ATOM 1486 C CA . ALA A 1 189 ? 11.145 -11.029 3.001 1.00 84.19 189 ALA A CA 1
ATOM 1487 C C . ALA A 1 189 ? 9.804 -10.315 3.251 1.00 84.19 189 ALA A C 1
ATOM 1489 O O . ALA A 1 189 ? 8.741 -10.934 3.338 1.00 84.19 189 ALA A O 1
ATOM 1490 N N . SER A 1 190 ? 9.834 -8.984 3.376 1.00 82.94 190 SER A N 1
ATOM 1491 C CA . SER A 1 190 ? 8.631 -8.186 3.672 1.00 82.94 190 SER A CA 1
ATOM 1492 C C . SER A 1 190 ? 7.531 -8.334 2.618 1.00 82.94 190 SER A C 1
ATOM 1494 O O . SER A 1 190 ? 6.349 -8.266 2.958 1.00 82.94 190 SER A O 1
ATOM 1496 N N . TRP A 1 191 ? 7.917 -8.560 1.361 1.00 87.81 191 TRP A N 1
ATOM 1497 C CA . TRP A 1 191 ? 7.002 -8.689 0.233 1.00 87.81 191 TRP A CA 1
ATOM 1498 C C . TRP A 1 191 ? 6.383 -10.091 0.108 1.00 87.81 191 TRP A C 1
ATOM 1500 O O . TRP A 1 191 ? 5.220 -10.216 -0.282 1.00 87.81 191 TRP A O 1
ATOM 1510 N N . GLU A 1 192 ? 7.098 -11.143 0.519 1.00 89.12 192 GLU A N 1
ATOM 1511 C CA . GLU A 1 192 ? 6.712 -12.543 0.282 1.00 89.12 192 GLU A CA 1
ATOM 1512 C C . GLU A 1 192 ? 5.373 -12.919 0.906 1.00 89.12 192 GLU A C 1
ATOM 1514 O O . GLU A 1 192 ? 4.571 -13.614 0.290 1.00 89.12 192 GLU A O 1
ATOM 1519 N N . SER A 1 193 ? 5.086 -12.438 2.117 1.00 89.50 193 SER A N 1
ATOM 1520 C CA . SER A 1 193 ? 3.814 -12.751 2.775 1.00 89.50 193 SER A CA 1
ATOM 1521 C C . SER A 1 193 ? 2.611 -12.186 2.012 1.00 89.50 193 SER A C 1
ATOM 1523 O O . SER A 1 193 ? 1.573 -12.841 1.940 1.00 89.50 193 SER A O 1
ATOM 1525 N N . SER A 1 194 ? 2.748 -10.988 1.435 1.00 90.19 194 SER A N 1
ATOM 1526 C CA . SER A 1 194 ? 1.682 -10.379 0.628 1.00 90.19 194 SER A CA 1
ATOM 1527 C C . SER A 1 194 ? 1.570 -11.072 -0.729 1.00 90.19 194 SER A C 1
ATOM 1529 O O . SER A 1 194 ? 0.468 -11.394 -1.163 1.00 90.19 194 SER A O 1
ATOM 1531 N N . TYR A 1 195 ? 2.711 -11.368 -1.353 1.00 91.31 195 TYR A N 1
ATOM 1532 C CA . TYR A 1 195 ? 2.782 -12.080 -2.625 1.00 91.31 195 TYR A CA 1
ATOM 1533 C C . TYR A 1 195 ? 2.155 -13.484 -2.542 1.00 91.31 195 TYR A C 1
ATOM 1535 O O . TYR A 1 195 ? 1.279 -13.812 -3.338 1.00 91.31 195 TYR A O 1
ATOM 1543 N N . ASN A 1 196 ? 2.518 -14.290 -1.540 1.00 91.38 196 ASN A N 1
ATOM 1544 C CA . ASN A 1 196 ? 2.009 -15.658 -1.389 1.00 91.38 196 ASN A CA 1
ATOM 1545 C C . ASN A 1 196 ? 0.485 -15.689 -1.206 1.00 91.38 196 ASN A C 1
ATOM 1547 O O . ASN A 1 196 ? -0.190 -16.547 -1.767 1.00 91.38 196 ASN A O 1
ATOM 1551 N N . ARG A 1 197 ? -0.068 -14.733 -0.453 1.00 90.00 197 ARG A N 1
ATOM 1552 C CA . ARG A 1 197 ? -1.519 -14.617 -0.246 1.00 90.00 197 ARG A CA 1
ATOM 1553 C C . ARG A 1 197 ? -2.252 -14.170 -1.497 1.00 90.00 197 ARG A C 1
ATOM 1555 O O . ARG A 1 197 ? -3.311 -14.708 -1.804 1.00 90.00 197 ARG A O 1
ATOM 1562 N N . PHE A 1 198 ? -1.661 -13.243 -2.248 1.00 91.50 198 PHE A N 1
ATOM 1563 C CA . PHE A 1 198 ? -2.172 -12.894 -3.564 1.00 91.50 198 PHE A CA 1
ATOM 1564 C C . PHE A 1 198 ? -2.206 -14.150 -4.438 1.00 91.50 198 PHE A C 1
ATOM 1566 O O . PHE A 1 198 ? -3.268 -14.529 -4.918 1.00 91.50 198 PHE A O 1
ATOM 1573 N N . MET A 1 199 ? -1.098 -14.878 -4.581 1.00 89.19 199 MET A N 1
ATOM 1574 C CA . MET A 1 199 ? -1.062 -16.115 -5.374 1.00 89.19 199 MET A CA 1
ATOM 1575 C C . MET A 1 199 ? -2.059 -17.183 -4.902 1.00 89.19 199 MET A C 1
ATOM 1577 O O . MET A 1 199 ? -2.601 -17.896 -5.739 1.00 89.19 199 MET A O 1
ATOM 1581 N N . ALA A 1 200 ? -2.385 -17.234 -3.608 1.00 89.62 200 ALA A N 1
ATOM 1582 C CA . ALA A 1 200 ? -3.420 -18.112 -3.058 1.00 89.62 200 ALA A CA 1
ATOM 1583 C C . ALA A 1 200 ? -4.871 -17.710 -3.412 1.00 89.62 200 ALA A C 1
ATOM 1585 O O . ALA A 1 200 ? -5.801 -18.423 -3.047 1.00 89.62 200 ALA A O 1
ATOM 1586 N N . GLY A 1 201 ? -5.087 -16.588 -4.107 1.00 85.88 201 GLY A N 1
ATOM 1587 C CA . GLY A 1 201 ? -6.416 -16.134 -4.531 1.00 85.88 201 GLY A CA 1
ATOM 1588 C C . GLY A 1 201 ? -6.975 -14.947 -3.744 1.00 85.88 201 GLY A C 1
ATOM 1589 O O . GLY A 1 201 ? -8.099 -14.521 -4.009 1.00 85.88 201 GLY A O 1
ATOM 1590 N N . GLU A 1 202 ? -6.234 -14.399 -2.777 1.00 87.38 202 GLU A N 1
ATOM 1591 C CA . GLU A 1 202 ? -6.720 -13.264 -1.989 1.00 87.38 202 GLU A CA 1
ATOM 1592 C C . GLU A 1 202 ? -6.629 -11.937 -2.757 1.00 87.38 202 GLU A C 1
ATOM 1594 O O . GLU A 1 202 ? -5.644 -11.649 -3.442 1.00 87.38 202 GLU A O 1
ATOM 1599 N N . HIS A 1 203 ? -7.649 -11.087 -2.595 1.00 86.56 203 HIS A N 1
ATOM 1600 C CA . HIS A 1 203 ? -7.675 -9.761 -3.210 1.00 86.56 203 HIS A CA 1
ATOM 1601 C C . HIS A 1 203 ? -6.669 -8.816 -2.515 1.00 86.56 203 HIS A C 1
ATOM 1603 O O . HIS A 1 203 ? -6.611 -8.805 -1.278 1.00 86.56 203 HIS A O 1
ATOM 1609 N N . PRO A 1 204 ? -5.915 -7.965 -3.244 1.00 87.69 204 PRO A N 1
ATOM 1610 C CA . PRO A 1 204 ? -4.920 -7.066 -2.644 1.00 87.69 204 PRO A CA 1
ATOM 1611 C C . PRO A 1 204 ? -5.470 -6.153 -1.543 1.00 87.69 204 PRO A C 1
ATOM 1613 O O . PRO A 1 204 ? -4.794 -5.898 -0.547 1.00 87.69 204 PRO A O 1
ATOM 1616 N N . GLN A 1 205 ? -6.721 -5.709 -1.671 1.00 86.44 205 GLN A N 1
ATOM 1617 C CA . GLN A 1 205 ? -7.389 -4.904 -0.643 1.00 86.44 205 GLN A CA 1
ATOM 1618 C C . GLN A 1 205 ? -7.625 -5.687 0.660 1.00 86.44 205 GLN A C 1
ATOM 1620 O O . GLN A 1 205 ? -7.439 -5.149 1.750 1.00 86.44 205 GLN A O 1
ATOM 1625 N N . THR A 1 206 ? -7.966 -6.977 0.579 1.00 85.38 206 THR A N 1
ATOM 1626 C CA . THR A 1 206 ? -8.113 -7.843 1.760 1.00 85.38 206 THR A CA 1
ATOM 1627 C C . THR A 1 206 ? -6.773 -8.031 2.471 1.00 85.38 206 THR A C 1
ATOM 1629 O O . THR A 1 206 ? -6.700 -7.937 3.699 1.00 85.38 206 THR A O 1
ATOM 1632 N N . ILE A 1 207 ? -5.697 -8.226 1.703 1.00 87.50 207 ILE A N 1
ATOM 1633 C CA . ILE A 1 207 ? -4.328 -8.335 2.229 1.00 87.50 207 ILE A CA 1
ATOM 1634 C C . ILE A 1 207 ? -3.913 -7.024 2.912 1.00 87.50 207 ILE A C 1
ATOM 1636 O O . ILE A 1 207 ? -3.279 -7.057 3.968 1.00 87.50 207 ILE A O 1
ATOM 1640 N N . ALA A 1 208 ? -4.309 -5.880 2.348 1.00 85.31 208 ALA A N 1
ATOM 1641 C CA . ALA A 1 208 ? -4.027 -4.558 2.898 1.00 85.31 208 ALA A CA 1
ATOM 1642 C C . ALA A 1 208 ? -4.715 -4.327 4.255 1.00 85.31 208 ALA A C 1
ATOM 1644 O O . ALA A 1 208 ? -4.092 -3.804 5.179 1.00 85.31 208 ALA A O 1
ATOM 1645 N N . ILE A 1 209 ? -5.968 -4.769 4.404 1.00 83.50 209 ILE A N 1
ATOM 1646 C CA . ILE A 1 209 ? -6.732 -4.648 5.657 1.00 83.50 209 ILE A CA 1
ATOM 1647 C C . ILE A 1 209 ? -6.183 -5.593 6.736 1.00 83.50 209 ILE A C 1
ATOM 1649 O O . ILE A 1 209 ? -6.013 -5.188 7.889 1.00 83.50 209 ILE A O 1
ATOM 1653 N N . ASN A 1 210 ? -5.869 -6.838 6.366 1.00 84.88 210 ASN A N 1
ATOM 1654 C CA . ASN A 1 210 ? -5.433 -7.880 7.299 1.00 84.88 210 ASN A CA 1
ATOM 1655 C C . ASN A 1 210 ? -4.059 -8.461 6.940 1.00 84.88 210 ASN A C 1
ATOM 1657 O O . ASN A 1 210 ? -3.981 -9.643 6.619 1.00 84.88 210 ASN A O 1
ATOM 1661 N N . PRO A 1 211 ? -2.960 -7.696 7.001 1.00 82.00 211 PRO A N 1
ATOM 1662 C CA . PRO A 1 211 ? -1.627 -8.214 6.706 1.00 82.00 211 PRO A CA 1
ATOM 1663 C C . PRO A 1 211 ? -1.115 -9.125 7.830 1.00 82.00 211 PRO A C 1
ATOM 1665 O O . PRO A 1 211 ? -1.559 -9.040 8.974 1.00 82.00 211 PRO A O 1
ATOM 1668 N N . ALA A 1 212 ? -0.127 -9.975 7.528 1.00 79.06 212 ALA A N 1
ATOM 1669 C CA . ALA A 1 212 ? 0.390 -10.978 8.471 1.00 79.06 212 ALA A CA 1
ATOM 1670 C C . ALA A 1 212 ? 1.010 -10.383 9.752 1.00 79.06 212 ALA A C 1
ATOM 1672 O O . ALA A 1 212 ? 1.070 -11.040 10.786 1.00 79.06 212 ALA A O 1
ATOM 1673 N N . ASN A 1 213 ? 1.447 -9.122 9.708 1.00 74.00 213 ASN A N 1
ATOM 1674 C CA . ASN A 1 213 ? 1.963 -8.397 10.873 1.00 74.00 213 ASN A CA 1
ATOM 1675 C C . ASN A 1 213 ? 0.850 -7.784 11.760 1.00 74.00 213 ASN A C 1
ATOM 1677 O O . ASN A 1 213 ? 1.153 -7.155 12.776 1.00 74.00 213 ASN A O 1
ATOM 1681 N N . GLY A 1 214 ? -0.422 -7.921 11.363 1.00 72.56 214 GLY A N 1
ATOM 1682 C CA . GLY A 1 214 ? -1.603 -7.401 12.055 1.00 72.56 214 GLY A CA 1
ATOM 1683 C C . GLY A 1 214 ? -1.839 -5.890 11.930 1.00 72.56 214 GLY A C 1
ATOM 1684 O O . GLY A 1 214 ? -2.818 -5.390 12.483 1.00 72.56 214 GLY A O 1
ATOM 1685 N N . ARG A 1 215 ? -0.975 -5.142 11.231 1.00 78.69 215 ARG A N 1
ATOM 1686 C CA . ARG A 1 215 ? -1.096 -3.686 11.049 1.00 78.69 215 ARG A CA 1
ATOM 1687 C C . ARG A 1 215 ? -1.486 -3.377 9.618 1.00 78.69 215 ARG A C 1
ATOM 1689 O O . ARG A 1 215 ? -0.643 -3.553 8.747 1.00 78.69 215 ARG A O 1
ATOM 1696 N N . ALA A 1 216 ? -2.713 -2.901 9.404 1.00 82.31 216 ALA A N 1
ATOM 1697 C CA . ALA A 1 216 ? -3.200 -2.551 8.072 1.00 82.31 216 ALA A CA 1
ATOM 1698 C C . ALA A 1 216 ? -2.183 -1.696 7.303 1.00 82.31 216 ALA A C 1
ATOM 1700 O O . ALA A 1 216 ? -1.556 -0.800 7.865 1.00 82.31 216 ALA A O 1
ATOM 1701 N N . ILE A 1 217 ? -2.017 -2.011 6.026 1.00 85.69 217 ILE A N 1
ATOM 1702 C CA . ILE A 1 217 ? -1.134 -1.317 5.089 1.00 85.69 217 ILE A CA 1
ATOM 1703 C C . ILE A 1 217 ? -1.972 -0.719 3.962 1.00 85.69 217 ILE A C 1
ATOM 1705 O O . ILE A 1 217 ? -3.155 -1.019 3.824 1.00 85.69 217 ILE A O 1
ATOM 1709 N N . GLN A 1 218 ? -1.372 0.148 3.152 1.00 84.25 218 GLN A N 1
ATOM 1710 C CA . GLN A 1 218 ? -2.054 0.692 1.979 1.00 84.25 218 GLN A CA 1
ATOM 1711 C C . GLN A 1 218 ? -2.079 -0.346 0.852 1.00 84.25 218 GLN A C 1
ATOM 1713 O O . GLN A 1 218 ? -1.140 -1.129 0.702 1.00 84.25 218 GLN A O 1
ATOM 1718 N N . VAL A 1 219 ? -3.120 -0.313 0.017 1.00 85.38 219 VAL A N 1
ATOM 1719 C CA . VAL A 1 219 ? -3.253 -1.214 -1.146 1.00 85.38 219 VAL A CA 1
ATOM 1720 C C . VAL A 1 219 ? -2.039 -1.091 -2.072 1.00 85.38 219 VAL A C 1
ATOM 1722 O O . VAL A 1 219 ? -1.459 -2.101 -2.455 1.00 85.38 219 VAL A O 1
ATOM 1725 N N . ASN A 1 220 ? -1.547 0.130 -2.305 1.00 84.81 220 ASN A N 1
ATOM 1726 C CA . ASN A 1 220 ? -0.331 0.369 -3.094 1.00 84.81 220 ASN A CA 1
ATOM 1727 C C . ASN A 1 220 ? 0.920 -0.315 -2.516 1.00 84.81 220 ASN A C 1
ATOM 1729 O O . ASN A 1 220 ? 1.835 -0.654 -3.265 1.00 84.81 220 ASN A O 1
ATOM 1733 N N . THR A 1 221 ? 0.985 -0.532 -1.197 1.00 87.19 221 THR A N 1
ATOM 1734 C CA . THR A 1 221 ? 2.073 -1.300 -0.571 1.00 87.19 221 THR A CA 1
ATOM 1735 C C . THR A 1 221 ? 1.968 -2.779 -0.930 1.00 87.19 221 THR A C 1
ATOM 1737 O O . THR A 1 221 ? 2.979 -3.388 -1.261 1.00 87.19 221 THR A O 1
ATOM 1740 N N . VAL A 1 222 ? 0.757 -3.346 -0.929 1.00 87.69 222 VAL A N 1
ATOM 1741 C CA . VAL A 1 222 ? 0.519 -4.730 -1.373 1.00 87.69 222 VAL A CA 1
ATOM 1742 C C . VAL A 1 222 ? 0.869 -4.887 -2.850 1.00 87.69 222 VAL A C 1
ATOM 1744 O O . VAL A 1 222 ? 1.584 -5.816 -3.204 1.00 87.69 222 VAL A O 1
ATOM 1747 N N . VAL A 1 223 ? 0.434 -3.950 -3.693 1.00 89.50 223 VAL A N 1
ATOM 1748 C CA . VAL A 1 223 ? 0.780 -3.915 -5.123 1.00 89.50 223 VAL A CA 1
ATOM 1749 C C . VAL A 1 223 ? 2.297 -3.865 -5.309 1.00 89.50 223 VAL A C 1
ATOM 1751 O O . VAL A 1 223 ? 2.842 -4.668 -6.057 1.00 89.50 223 VAL A O 1
ATOM 1754 N N . SER A 1 224 ? 2.994 -3.000 -4.562 1.00 89.25 224 SER A N 1
ATOM 1755 C CA . SER A 1 224 ? 4.463 -2.930 -4.597 1.00 89.25 224 SER A CA 1
ATOM 1756 C C . SER A 1 224 ? 5.099 -4.272 -4.217 1.00 89.25 224 SER A C 1
ATOM 1758 O O . SER A 1 224 ? 5.992 -4.729 -4.913 1.00 89.25 224 SER A O 1
ATOM 1760 N N . HIS A 1 225 ? 4.601 -4.954 -3.179 1.00 91.56 225 HIS A N 1
ATOM 1761 C CA . HIS A 1 225 ? 5.100 -6.279 -2.797 1.00 91.56 225 HIS A CA 1
ATOM 1762 C C . HIS A 1 225 ? 4.887 -7.347 -3.883 1.00 91.56 225 HIS A C 1
ATOM 1764 O O . HIS A 1 225 ? 5.721 -8.236 -4.047 1.00 91.56 225 HIS A O 1
ATOM 1770 N N . ILE A 1 226 ? 3.767 -7.289 -4.607 1.00 92.06 226 ILE A N 1
ATOM 1771 C CA . ILE A 1 226 ? 3.483 -8.221 -5.707 1.00 92.06 226 ILE A CA 1
ATOM 1772 C C . ILE A 1 226 ? 4.454 -7.967 -6.868 1.00 92.06 226 ILE A C 1
ATOM 1774 O O . ILE A 1 226 ? 5.039 -8.912 -7.395 1.00 92.06 226 ILE A O 1
ATOM 1778 N N . ILE A 1 227 ? 4.676 -6.695 -7.210 1.00 90.94 227 ILE A N 1
ATOM 1779 C CA . ILE A 1 227 ? 5.638 -6.269 -8.233 1.00 90.94 227 ILE A CA 1
ATOM 1780 C C . ILE A 1 227 ? 7.075 -6.653 -7.838 1.00 90.94 227 ILE A C 1
ATOM 1782 O O . ILE A 1 227 ? 7.822 -7.160 -8.672 1.00 90.94 227 ILE A O 1
ATOM 1786 N N . ASP A 1 228 ? 7.457 -6.498 -6.567 1.00 90.50 228 ASP A N 1
ATOM 1787 C CA . ASP A 1 228 ? 8.763 -6.937 -6.060 1.00 90.50 228 ASP A CA 1
ATOM 1788 C C . ASP A 1 228 ? 8.949 -8.449 -6.273 1.00 90.50 228 ASP A C 1
ATOM 1790 O O . ASP A 1 228 ? 9.990 -8.886 -6.766 1.00 90.50 228 ASP A O 1
ATOM 1794 N N . GLY A 1 229 ? 7.916 -9.254 -5.993 1.00 89.62 229 GLY A N 1
ATOM 1795 C CA . GLY A 1 229 ? 7.922 -10.691 -6.281 1.00 89.62 229 GLY A CA 1
ATOM 1796 C C . GLY A 1 229 ? 8.212 -11.000 -7.754 1.00 89.62 229 GLY A C 1
ATOM 1797 O O . GLY A 1 229 ? 9.033 -11.871 -8.048 1.00 89.62 229 GLY A O 1
ATOM 1798 N N . MET A 1 230 ? 7.622 -10.231 -8.673 1.00 91.31 230 MET A N 1
ATOM 1799 C CA . MET A 1 230 ? 7.898 -10.340 -10.109 1.00 91.31 230 MET A CA 1
ATOM 1800 C C . MET A 1 230 ? 9.370 -10.054 -10.429 1.00 91.31 230 MET A C 1
ATOM 1802 O O . MET A 1 230 ? 10.006 -10.832 -11.134 1.00 91.31 230 MET A O 1
ATOM 1806 N N . THR A 1 231 ? 9.962 -9.002 -9.855 1.00 90.88 231 THR A N 1
ATOM 1807 C CA . THR A 1 231 ? 11.398 -8.710 -10.054 1.00 90.88 231 THR A CA 1
ATOM 1808 C C . THR A 1 231 ? 12.317 -9.814 -9.519 1.00 90.88 231 THR A C 1
ATOM 1810 O O . THR A 1 231 ? 13.409 -10.019 -10.043 1.00 90.88 231 THR A O 1
ATOM 1813 N N . HIS A 1 232 ? 11.855 -10.590 -8.536 1.00 90.62 232 HIS A N 1
ATOM 1814 C CA . HIS A 1 232 ? 12.532 -11.784 -8.025 1.00 90.62 232 HIS A CA 1
ATOM 1815 C C . HIS A 1 232 ? 12.270 -13.060 -8.850 1.00 90.62 232 HIS A C 1
ATOM 1817 O O . HIS A 1 232 ? 12.606 -14.160 -8.405 1.00 90.62 232 HIS A O 1
ATOM 1823 N N . GLY A 1 233 ? 11.684 -12.942 -10.043 1.00 88.44 233 GLY A N 1
ATOM 1824 C CA . GLY A 1 233 ? 11.436 -14.072 -10.938 1.00 88.44 233 GLY A CA 1
ATOM 1825 C C . GLY A 1 233 ? 10.220 -14.915 -10.554 1.00 88.44 233 GLY A C 1
ATOM 1826 O O . GLY A 1 233 ? 10.112 -16.066 -10.970 1.00 88.44 233 GLY A O 1
ATOM 1827 N N . LYS A 1 234 ? 9.321 -14.393 -9.712 1.00 91.12 234 LYS A N 1
ATOM 1828 C CA . LYS A 1 234 ? 8.099 -15.103 -9.324 1.00 91.12 234 LYS A CA 1
ATOM 1829 C C . LYS A 1 234 ? 6.957 -14.789 -10.300 1.00 91.12 234 LYS A C 1
ATOM 1831 O O . LYS A 1 234 ? 6.853 -13.649 -10.751 1.00 91.12 234 LYS A O 1
ATOM 1836 N N . PRO A 1 235 ? 6.083 -15.761 -10.615 1.00 91.56 235 PRO A N 1
ATOM 1837 C CA . PRO A 1 235 ? 4.963 -15.532 -11.522 1.00 91.56 235 PRO A CA 1
ATOM 1838 C C . PRO A 1 235 ? 3.910 -14.612 -10.897 1.00 91.56 235 PRO A C 1
ATOM 1840 O O . PRO A 1 235 ? 3.640 -14.700 -9.701 1.00 91.56 235 PRO A O 1
ATOM 1843 N N . VAL A 1 236 ? 3.281 -13.751 -11.690 1.00 91.31 236 VAL A N 1
ATOM 1844 C CA . VAL A 1 236 ? 2.227 -12.834 -11.235 1.00 91.31 236 VAL A CA 1
ATOM 1845 C C . VAL A 1 236 ? 1.063 -12.872 -12.215 1.00 91.31 236 VAL A C 1
ATOM 1847 O O . VAL A 1 236 ? 1.261 -12.764 -13.420 1.00 91.31 236 VAL A O 1
ATOM 1850 N N . ASN A 1 237 ? -0.159 -12.993 -11.691 1.00 89.69 237 ASN A N 1
ATOM 1851 C CA . ASN A 1 237 ? -1.370 -12.751 -12.472 1.00 89.69 237 ASN A CA 1
ATOM 1852 C C . ASN A 1 237 ? -1.581 -11.229 -12.603 1.00 89.69 237 ASN A C 1
ATOM 1854 O O . ASN A 1 237 ? -1.919 -10.570 -11.612 1.00 89.69 237 ASN A O 1
ATOM 1858 N N . LEU A 1 238 ? -1.313 -10.686 -13.795 1.00 86.75 238 LEU A N 1
ATOM 1859 C CA . LEU A 1 238 ? -1.325 -9.244 -14.070 1.00 86.75 238 LEU A CA 1
ATOM 1860 C C . LEU A 1 238 ? -2.745 -8.691 -14.229 1.00 86.75 238 LEU A C 1
ATOM 1862 O O . LEU A 1 238 ? -3.025 -7.592 -13.755 1.00 86.75 238 LEU A O 1
ATOM 1866 N N . GLU A 1 239 ? -3.662 -9.478 -14.789 1.00 85.88 239 GLU A N 1
ATOM 1867 C CA . GLU A 1 239 ? -5.082 -9.124 -14.912 1.00 85.88 239 GLU A CA 1
ATOM 1868 C C . GLU A 1 239 ? -5.727 -8.922 -13.535 1.00 85.88 239 GLU A C 1
ATOM 1870 O O . GLU A 1 239 ? -6.342 -7.898 -13.252 1.00 85.88 239 GLU A O 1
ATOM 1875 N N . ARG A 1 240 ? -5.486 -9.831 -12.590 1.00 85.44 240 ARG A N 1
ATOM 1876 C CA . ARG A 1 240 ? -5.986 -9.651 -11.223 1.00 85.44 240 ARG A CA 1
ATOM 1877 C C . ARG A 1 240 ? -5.306 -8.485 -10.500 1.00 85.44 240 ARG A C 1
ATOM 1879 O O . ARG A 1 240 ? -5.876 -7.918 -9.568 1.00 85.44 240 ARG A O 1
ATOM 1886 N N . LEU A 1 241 ? -4.074 -8.142 -10.879 1.00 86.12 241 LEU A N 1
ATOM 1887 C CA . LEU A 1 241 ? -3.371 -6.996 -10.308 1.00 86.12 241 LEU A CA 1
ATOM 1888 C C . LEU A 1 241 ? -3.937 -5.665 -10.832 1.00 86.12 241 LEU A C 1
ATOM 1890 O O . LEU A 1 241 ? -3.998 -4.708 -10.059 1.00 86.12 241 LEU A O 1
ATOM 1894 N N . SER A 1 242 ? -4.400 -5.609 -12.088 1.00 83.69 242 SER A N 1
ATOM 1895 C CA . SER A 1 242 ? -5.013 -4.411 -12.692 1.00 83.69 242 SER A CA 1
ATOM 1896 C C . SER A 1 242 ? -6.334 -4.017 -12.042 1.00 83.69 242 SER A C 1
ATOM 1898 O O . SER A 1 242 ? -6.629 -2.831 -11.935 1.00 83.69 242 SER A O 1
ATOM 1900 N N . GLY A 1 243 ? -7.064 -4.971 -11.460 1.00 78.50 243 GLY A N 1
ATOM 1901 C CA . GLY A 1 243 ? -8.226 -4.668 -10.617 1.00 78.50 243 GLY A CA 1
ATOM 1902 C C . GLY A 1 243 ? -7.895 -3.921 -9.312 1.00 78.50 243 GLY A C 1
ATOM 1903 O O . GLY A 1 243 ? -8.783 -3.338 -8.694 1.00 78.50 243 GLY A O 1
ATOM 1904 N N . ALA A 1 244 ? -6.632 -3.916 -8.870 1.00 77.50 244 ALA A N 1
ATOM 1905 C CA . ALA A 1 244 ? -6.217 -3.325 -7.594 1.00 77.50 244 ALA A CA 1
ATOM 1906 C C . ALA A 1 244 ? -5.330 -2.078 -7.726 1.00 77.50 244 ALA A C 1
ATOM 1908 O O . ALA A 1 244 ? -5.068 -1.411 -6.719 1.00 77.50 244 ALA A O 1
ATOM 1909 N N . THR A 1 245 ? -4.830 -1.771 -8.923 1.00 79.81 245 THR A N 1
ATOM 1910 C CA . THR A 1 245 ? -3.960 -0.618 -9.168 1.00 79.81 245 THR A CA 1
ATOM 1911 C C . THR A 1 245 ? -4.138 -0.074 -10.576 1.00 79.81 245 THR A C 1
ATOM 1913 O O . THR A 1 245 ? -4.483 -0.811 -11.493 1.00 79.81 245 THR A O 1
ATOM 1916 N N . THR A 1 246 ? -3.858 1.213 -10.760 1.00 79.62 246 THR A N 1
ATOM 1917 C CA . THR A 1 246 ? -3.820 1.819 -12.089 1.00 79.62 246 THR A CA 1
ATOM 1918 C C . THR A 1 246 ? -2.464 1.561 -12.729 1.00 79.62 246 THR A C 1
ATOM 1920 O O . THR A 1 246 ? -1.425 1.942 -12.183 1.00 79.62 246 THR A O 1
ATOM 1923 N N . PHE A 1 247 ? -2.482 0.916 -13.890 1.00 86.25 247 PHE A N 1
ATOM 1924 C CA . PHE A 1 247 ? -1.309 0.761 -14.742 1.00 86.25 247 PHE A CA 1
ATOM 1925 C C . PHE A 1 247 ? -1.124 2.005 -15.620 1.00 86.25 247 PHE A C 1
ATOM 1927 O O . PHE A 1 247 ? -2.117 2.676 -15.911 1.00 86.25 247 PHE A O 1
ATOM 1934 N N . PRO A 1 248 ? 0.118 2.334 -16.023 1.00 88.06 248 PRO A N 1
ATOM 1935 C CA . PRO A 1 248 ? 0.358 3.433 -16.953 1.00 88.06 248 PRO A CA 1
ATOM 1936 C C . PRO A 1 248 ? -0.367 3.176 -18.273 1.00 88.06 248 PRO A C 1
ATOM 1938 O O . PRO A 1 248 ? -0.362 2.049 -18.772 1.00 88.06 248 PRO A O 1
ATOM 1941 N N . ASN A 1 249 ? -0.982 4.210 -18.836 1.00 89.69 249 ASN A N 1
ATOM 1942 C CA . ASN A 1 249 ? -1.538 4.137 -20.186 1.00 89.69 249 ASN A CA 1
ATOM 1943 C C . ASN A 1 249 ? -0.431 4.268 -21.254 1.00 89.69 249 ASN A C 1
ATOM 1945 O O . ASN A 1 249 ? 0.752 4.416 -20.931 1.00 89.69 249 ASN A O 1
ATOM 1949 N N . SER A 1 250 ? -0.799 4.192 -22.534 1.00 89.62 250 SER A N 1
ATOM 1950 C CA . SER A 1 250 ? 0.174 4.186 -23.634 1.00 89.62 250 SER A CA 1
ATOM 1951 C C . SER A 1 250 ? 1.010 5.468 -23.731 1.00 89.62 250 SER A C 1
ATOM 1953 O O . SER A 1 250 ? 2.184 5.406 -24.096 1.00 89.62 250 SER A O 1
ATOM 1955 N N . GLU A 1 251 ? 0.455 6.626 -23.378 1.00 88.75 251 GLU A N 1
ATOM 1956 C CA . GLU A 1 251 ? 1.177 7.902 -23.372 1.00 88.75 251 GLU A CA 1
ATOM 1957 C C . GLU A 1 251 ? 2.067 8.044 -22.135 1.00 88.75 251 GLU A C 1
ATOM 1959 O O . GLU A 1 251 ? 3.234 8.397 -22.266 1.00 88.75 251 GLU A O 1
ATOM 1964 N N . GLU A 1 252 ? 1.561 7.718 -20.944 1.00 90.62 252 GLU A N 1
ATOM 1965 C CA . GLU A 1 252 ? 2.334 7.713 -19.697 1.00 90.62 252 GLU A CA 1
ATOM 1966 C C . GLU A 1 252 ? 3.521 6.743 -19.794 1.00 90.62 252 GLU A C 1
ATOM 1968 O O . GLU A 1 252 ? 4.615 7.044 -19.314 1.00 90.62 252 GLU A O 1
ATOM 1973 N N . TRP A 1 253 ? 3.331 5.599 -20.460 1.00 91.69 253 TRP A N 1
ATOM 1974 C CA . TRP A 1 253 ? 4.406 4.659 -20.763 1.00 91.69 253 TRP A CA 1
ATOM 1975 C C . TRP A 1 253 ? 5.447 5.264 -21.710 1.00 91.69 253 TRP A C 1
ATOM 1977 O O . TRP A 1 253 ? 6.639 5.219 -21.409 1.00 91.69 253 TRP A O 1
ATOM 1987 N N . LYS A 1 254 ? 5.016 5.888 -22.815 1.00 90.38 254 LYS A N 1
ATOM 1988 C CA . LYS A 1 254 ? 5.923 6.577 -23.750 1.00 90.38 254 LYS A CA 1
ATOM 1989 C C . LYS A 1 254 ? 6.702 7.702 -23.074 1.00 90.38 254 LYS A C 1
ATOM 1991 O O . LYS A 1 254 ? 7.900 7.808 -23.298 1.00 90.38 254 LYS A O 1
ATOM 1996 N N . MET A 1 255 ? 6.068 8.491 -22.205 1.00 90.94 255 MET A N 1
ATOM 1997 C CA . MET A 1 255 ? 6.748 9.546 -21.443 1.00 90.94 255 MET A CA 1
ATOM 1998 C C . MET A 1 255 ? 7.871 8.980 -20.565 1.00 90.94 255 MET A C 1
ATOM 2000 O O . MET A 1 255 ? 8.932 9.591 -20.454 1.00 90.94 255 MET A O 1
ATOM 2004 N N . LEU A 1 256 ? 7.670 7.803 -19.963 1.00 91.62 256 LEU A N 1
ATOM 2005 C CA . LEU A 1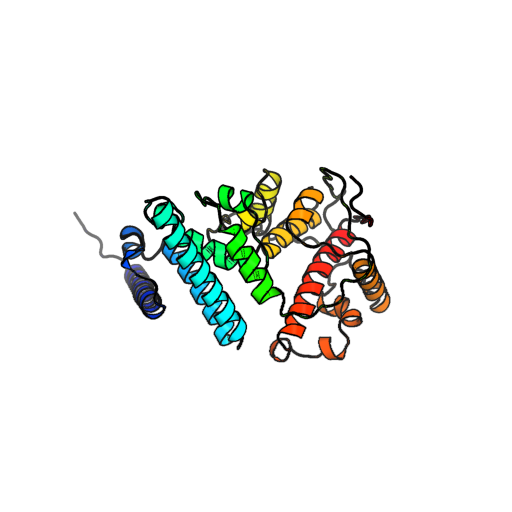 256 ? 8.705 7.122 -19.177 1.00 91.62 256 LEU A CA 1
ATOM 2006 C C . LEU A 1 256 ? 9.831 6.566 -20.062 1.00 91.62 256 LEU A C 1
ATOM 2008 O O . LEU A 1 256 ? 10.998 6.687 -19.690 1.00 91.62 256 LEU A O 1
ATOM 2012 N N . GLU A 1 257 ? 9.512 6.029 -21.243 1.00 91.12 257 GLU A N 1
ATOM 2013 C CA . GLU A 1 257 ? 10.518 5.598 -22.229 1.00 91.12 257 GLU A CA 1
ATOM 2014 C C . GLU A 1 257 ? 11.342 6.771 -22.778 1.00 91.12 257 GLU A C 1
ATOM 2016 O O . GLU A 1 257 ? 12.552 6.662 -22.978 1.00 91.12 257 GLU A O 1
ATOM 2021 N N . GLU A 1 258 ? 10.699 7.907 -23.037 1.00 90.12 258 GLU A N 1
ATOM 2022 C CA . GLU A 1 258 ? 11.362 9.133 -23.471 1.00 90.12 258 GLU A CA 1
ATOM 2023 C C . GLU A 1 258 ? 12.240 9.709 -22.359 1.00 90.12 258 GLU A C 1
ATOM 2025 O O . GLU A 1 258 ? 13.369 10.117 -22.630 1.00 90.12 258 GLU A O 1
ATOM 2030 N N . ALA A 1 259 ? 11.781 9.678 -21.105 1.00 89.12 259 ALA A N 1
ATOM 2031 C CA . ALA A 1 259 ? 12.575 10.101 -19.955 1.00 89.12 259 ALA A CA 1
ATOM 2032 C C . ALA A 1 259 ? 13.809 9.210 -19.727 1.00 89.12 259 ALA A C 1
ATOM 2034 O O . ALA A 1 259 ? 14.892 9.734 -19.458 1.00 89.12 259 ALA A O 1
ATOM 2035 N N . GLU A 1 260 ? 13.681 7.888 -19.899 1.00 89.75 260 GLU A N 1
ATOM 2036 C CA . GLU A 1 260 ? 14.807 6.939 -19.878 1.00 89.75 260 GLU A CA 1
ATOM 2037 C C . GLU A 1 260 ? 15.870 7.323 -20.920 1.00 89.75 260 GLU A C 1
ATOM 2039 O O . GLU A 1 260 ? 17.055 7.433 -20.592 1.00 89.75 260 GLU A O 1
ATOM 2044 N N . LYS A 1 261 ? 15.440 7.616 -22.156 1.00 89.19 261 LYS A N 1
ATOM 2045 C CA . LYS A 1 261 ? 16.327 8.031 -23.256 1.00 89.19 261 LYS A CA 1
ATOM 2046 C C . LYS A 1 261 ? 16.964 9.398 -23.016 1.00 89.19 261 LYS A C 1
ATOM 2048 O O . LYS A 1 261 ? 18.162 9.547 -23.236 1.00 89.19 261 LYS A O 1
ATOM 2053 N N . MET A 1 262 ? 16.188 10.385 -22.565 1.00 86.69 262 MET A N 1
ATOM 2054 C CA . MET A 1 262 ? 16.674 11.747 -22.307 1.00 86.69 262 MET A CA 1
ATOM 2055 C C . MET A 1 262 ? 17.749 11.776 -21.220 1.00 86.69 262 MET A C 1
ATOM 2057 O O . MET A 1 262 ? 18.745 12.479 -21.360 1.00 86.69 262 MET A O 1
ATOM 2061 N N . MET A 1 263 ? 17.572 10.985 -20.161 1.00 85.56 263 MET A N 1
ATOM 2062 C CA . MET A 1 263 ? 18.526 10.910 -19.052 1.00 85.56 263 MET A CA 1
ATOM 2063 C C . MET A 1 263 ? 19.664 9.911 -19.302 1.00 85.56 263 MET A C 1
ATOM 2065 O O . MET A 1 263 ? 20.545 9.778 -18.453 1.00 85.56 263 MET A O 1
ATOM 2069 N N . ASN A 1 264 ? 19.657 9.216 -20.448 1.00 85.44 264 ASN A N 1
ATOM 2070 C CA . ASN A 1 264 ? 20.596 8.146 -20.786 1.00 85.44 264 ASN A CA 1
ATOM 2071 C C . ASN A 1 264 ? 20.731 7.110 -19.650 1.00 85.44 264 ASN A C 1
ATOM 2073 O O . ASN A 1 264 ? 21.835 6.708 -19.275 1.00 85.44 264 ASN A O 1
ATOM 2077 N N . LEU A 1 265 ? 19.593 6.734 -19.058 1.00 86.06 265 LEU A N 1
ATOM 2078 C CA . LEU A 1 265 ? 19.516 5.767 -17.966 1.00 86.06 265 LEU A CA 1
ATOM 2079 C C . LEU A 1 265 ? 19.231 4.379 -18.531 1.00 86.06 265 LEU A C 1
ATOM 2081 O O . LEU A 1 265 ? 18.350 4.223 -19.368 1.00 86.06 265 LEU A O 1
ATOM 2085 N N . ASP A 1 266 ? 19.918 3.360 -18.021 1.00 84.50 266 ASP A N 1
ATOM 2086 C CA . ASP A 1 266 ? 19.502 1.973 -18.220 1.00 84.50 266 ASP A CA 1
ATOM 2087 C C . ASP A 1 266 ? 18.728 1.501 -16.986 1.00 84.50 266 ASP A C 1
ATOM 2089 O O . ASP A 1 266 ? 19.291 1.200 -15.930 1.00 84.50 266 ASP A O 1
ATOM 2093 N N . VAL A 1 267 ? 17.404 1.435 -17.118 1.00 83.62 267 VAL A N 1
ATOM 2094 C CA . VAL A 1 267 ? 16.501 1.022 -16.033 1.00 83.62 267 VAL A CA 1
ATOM 2095 C C . VAL A 1 267 ? 16.648 -0.450 -15.635 1.00 83.62 267 VAL A C 1
ATOM 2097 O O . VAL A 1 267 ? 16.160 -0.856 -14.568 1.00 83.62 267 VAL A O 1
ATOM 2100 N N . THR A 1 268 ? 17.296 -1.249 -16.489 1.00 84.50 268 THR A N 1
ATOM 2101 C CA . THR A 1 268 ? 17.579 -2.669 -16.265 1.00 84.50 268 THR A CA 1
ATOM 2102 C C . THR A 1 268 ? 18.879 -2.898 -15.493 1.00 84.50 268 THR A C 1
ATOM 2104 O O . THR A 1 268 ? 19.084 -3.992 -14.967 1.00 84.50 268 THR A O 1
ATOM 2107 N N . GLU A 1 269 ? 19.708 -1.870 -15.323 1.00 85.19 269 GLU A N 1
ATOM 2108 C CA . GLU A 1 269 ? 20.910 -1.899 -14.489 1.00 85.19 269 GLU A CA 1
ATOM 2109 C C . GLU A 1 269 ? 20.633 -1.375 -13.061 1.00 85.19 269 GLU A C 1
ATOM 2111 O O . GLU A 1 269 ? 19.581 -0.792 -12.760 1.00 85.19 269 GLU A O 1
ATOM 2116 N N . ASP A 1 270 ? 21.557 -1.638 -12.130 1.00 77.44 270 ASP A N 1
ATOM 2117 C CA . ASP A 1 270 ? 21.439 -1.157 -10.746 1.00 77.44 270 ASP A CA 1
ATOM 2118 C C . ASP A 1 270 ? 21.668 0.359 -10.645 1.00 77.44 270 ASP A C 1
ATOM 2120 O O . ASP A 1 270 ? 22.396 0.962 -11.430 1.00 77.44 270 ASP A O 1
ATOM 2124 N N . GLY A 1 271 ? 21.073 0.985 -9.630 1.00 72.75 271 GLY A N 1
ATOM 2125 C CA . GLY A 1 271 ? 21.341 2.387 -9.294 1.00 72.75 271 GLY A CA 1
ATOM 2126 C C . GLY A 1 271 ? 20.421 3.424 -9.940 1.00 72.75 271 GLY A C 1
ATOM 2127 O O . GLY A 1 271 ? 20.528 4.599 -9.589 1.00 72.75 271 GLY A O 1
ATOM 2128 N N . THR A 1 272 ? 19.468 3.024 -10.791 1.00 80.06 272 THR A N 1
ATOM 2129 C CA . THR A 1 272 ? 18.444 3.952 -11.303 1.00 80.06 272 THR A CA 1
ATOM 2130 C C . THR A 1 272 ? 17.605 4.509 -10.150 1.00 80.06 272 THR A C 1
ATOM 2132 O O . THR A 1 272 ? 16.837 3.782 -9.507 1.00 80.06 272 THR A O 1
ATOM 2135 N N . LYS A 1 273 ? 17.728 5.814 -9.887 1.00 80.50 273 LYS A N 1
ATOM 2136 C CA . LYS A 1 273 ? 16.898 6.511 -8.902 1.00 80.50 273 LYS A CA 1
ATOM 2137 C C . LYS A 1 273 ? 15.606 6.976 -9.557 1.00 80.50 273 LYS A C 1
ATOM 2139 O O . LYS A 1 273 ? 15.605 7.573 -10.627 1.00 80.50 273 LYS A O 1
ATOM 2144 N N . LEU A 1 274 ? 14.498 6.762 -8.851 1.00 82.31 274 LEU A N 1
ATOM 2145 C CA . LEU A 1 274 ? 13.170 7.166 -9.315 1.00 82.31 274 LEU A CA 1
ATOM 2146 C C . LEU A 1 274 ? 13.059 8.686 -9.518 1.00 82.31 274 LEU A C 1
ATOM 2148 O O . LEU A 1 274 ? 12.311 9.128 -10.376 1.00 82.31 274 LEU A O 1
ATOM 2152 N N . GLY A 1 275 ? 13.796 9.473 -8.725 1.00 80.12 275 GLY A N 1
ATOM 2153 C CA . GLY A 1 275 ? 13.873 10.926 -8.890 1.00 80.12 275 GLY A CA 1
ATOM 2154 C C . GLY A 1 275 ? 14.445 11.306 -10.252 1.00 80.12 275 GLY A C 1
ATOM 2155 O O . GLY A 1 275 ? 13.786 12.028 -10.985 1.00 80.12 275 GLY A O 1
ATOM 2156 N N . ASP A 1 276 ? 15.595 10.733 -10.608 1.00 83.06 276 ASP A N 1
ATOM 2157 C CA . ASP A 1 276 ? 16.320 11.046 -11.843 1.00 83.06 276 ASP A CA 1
ATOM 2158 C C . ASP A 1 276 ? 15.496 10.690 -13.091 1.00 83.06 276 ASP A C 1
ATOM 2160 O O . ASP A 1 276 ? 15.426 11.483 -14.025 1.00 83.06 276 ASP A O 1
ATOM 2164 N N . LEU A 1 277 ? 14.799 9.545 -13.075 1.00 86.31 277 LEU A N 1
ATOM 2165 C CA . LEU A 1 277 ? 13.894 9.140 -14.160 1.00 86.31 277 LEU A CA 1
ATOM 2166 C C . LEU A 1 277 ? 12.690 10.082 -14.308 1.00 86.31 277 LEU A C 1
ATOM 2168 O O . LEU A 1 277 ? 12.190 10.281 -15.409 1.00 86.31 277 LEU A O 1
ATOM 2172 N N . LEU A 1 278 ? 12.193 10.648 -13.207 1.00 87.56 278 LEU A N 1
ATOM 2173 C CA . LEU A 1 278 ? 11.014 11.515 -13.224 1.00 87.56 278 LEU A CA 1
ATOM 2174 C C . LEU A 1 278 ? 11.348 12.989 -13.485 1.00 87.56 278 LEU A C 1
ATOM 2176 O O . LEU A 1 278 ? 10.426 13.764 -13.746 1.00 87.56 278 LEU A O 1
ATOM 2180 N N . THR A 1 279 ? 12.626 13.379 -13.452 1.00 86.25 279 THR A N 1
ATOM 2181 C CA . THR A 1 279 ? 13.064 14.765 -13.677 1.00 86.25 279 THR A CA 1
ATOM 2182 C C . THR A 1 279 ? 12.558 15.352 -15.000 1.00 86.25 279 THR A C 1
ATOM 2184 O O . THR A 1 279 ? 11.968 16.433 -14.954 1.00 86.25 279 THR A O 1
ATOM 2187 N N . PRO A 1 280 ? 12.666 14.665 -16.159 1.00 85.94 280 PRO A N 1
ATOM 2188 C CA . PRO A 1 280 ? 12.179 15.208 -17.432 1.00 85.94 280 PRO A CA 1
ATOM 2189 C C . PRO A 1 280 ? 10.656 15.395 -17.481 1.00 85.94 280 PRO A C 1
ATOM 2191 O O . PRO A 1 280 ? 10.160 16.286 -18.160 1.00 85.94 280 PRO A O 1
ATOM 2194 N N . ILE A 1 281 ? 9.908 14.570 -16.743 1.00 85.12 281 ILE A N 1
ATOM 2195 C CA . ILE A 1 281 ? 8.435 14.568 -16.742 1.00 85.12 281 ILE A CA 1
ATOM 2196 C C . ILE A 1 281 ? 7.884 15.639 -15.793 1.00 85.12 281 ILE A C 1
ATOM 2198 O O . ILE A 1 281 ? 6.853 16.264 -16.050 1.00 85.12 281 ILE A O 1
ATOM 2202 N N . MET A 1 282 ? 8.555 15.834 -14.659 1.00 82.19 282 MET A N 1
ATOM 2203 C CA . MET A 1 282 ? 8.111 16.750 -13.611 1.00 82.19 282 MET A CA 1
ATOM 2204 C C . MET A 1 282 ? 8.716 18.152 -13.743 1.00 82.19 282 MET A C 1
ATOM 2206 O O . MET A 1 282 ? 8.181 19.090 -13.154 1.00 82.19 282 MET A O 1
ATOM 2210 N N . GLY A 1 283 ? 9.791 18.296 -14.519 1.00 82.00 283 GLY A N 1
ATOM 2211 C CA . GLY A 1 283 ? 10.576 19.516 -14.654 1.00 82.00 283 GLY A CA 1
ATOM 2212 C C . GLY A 1 283 ? 11.734 19.581 -13.653 1.00 82.00 283 GLY A C 1
ATOM 2213 O O . GLY A 1 283 ? 11.659 19.067 -12.529 1.00 82.00 283 GLY A O 1
ATOM 2214 N N . GLU A 1 284 ? 12.819 20.242 -14.054 1.00 75.56 284 GLU A N 1
ATOM 2215 C CA . GLU A 1 284 ? 14.015 20.415 -13.218 1.00 75.56 284 GLU A CA 1
ATOM 2216 C C . GLU A 1 284 ? 13.717 21.231 -11.955 1.00 75.56 284 GLU A C 1
ATOM 2218 O O . GLU A 1 284 ? 14.146 20.857 -10.864 1.00 75.56 284 GLU A O 1
ATOM 2223 N N . GLU A 1 285 ? 12.895 22.278 -12.070 1.00 70.25 285 GLU A N 1
ATOM 2224 C CA . GLU A 1 285 ? 12.479 23.110 -10.935 1.00 70.25 285 GLU A CA 1
ATOM 2225 C C . GLU A 1 285 ? 11.737 22.300 -9.867 1.00 70.25 285 GLU A C 1
ATOM 2227 O O . GLU A 1 285 ? 11.981 22.456 -8.673 1.00 70.25 285 GLU A O 1
ATOM 2232 N N . PHE A 1 286 ? 10.864 21.379 -10.281 1.00 75.06 286 PHE A N 1
ATOM 2233 C CA . PHE A 1 286 ? 10.157 20.490 -9.363 1.00 75.06 286 PHE A CA 1
ATOM 2234 C C . PHE A 1 286 ? 11.109 19.510 -8.666 1.00 75.06 286 PHE A C 1
ATOM 2236 O O . PHE A 1 286 ? 10.960 19.194 -7.482 1.00 75.06 286 PHE A O 1
ATOM 2243 N N . SER A 1 287 ? 12.083 19.006 -9.419 1.00 72.19 287 SER A N 1
ATOM 2244 C CA . SER A 1 287 ? 13.022 17.986 -8.955 1.00 72.19 287 SER A CA 1
ATOM 2245 C C . SER A 1 287 ? 14.069 18.562 -8.000 1.00 72.19 287 SER A C 1
ATOM 2247 O O . SER A 1 287 ? 14.508 17.856 -7.093 1.00 72.19 287 SER A O 1
ATOM 2249 N N . ALA A 1 288 ? 14.394 19.850 -8.147 1.00 72.00 288 ALA A N 1
ATOM 2250 C CA . ALA A 1 288 ? 15.273 20.600 -7.255 1.00 72.00 288 ALA A CA 1
ATOM 2251 C C . ALA A 1 288 ? 14.608 21.000 -5.921 1.00 72.00 288 ALA A C 1
ATOM 2253 O O . ALA A 1 288 ? 15.310 21.138 -4.920 1.00 72.00 288 ALA A O 1
ATOM 2254 N N . LYS A 1 289 ? 13.275 21.153 -5.876 1.00 78.75 289 LYS A N 1
ATOM 2255 C CA . LYS A 1 289 ? 12.539 21.465 -4.635 1.00 78.75 289 LYS A CA 1
ATOM 2256 C C . LYS A 1 289 ? 12.598 20.316 -3.628 1.00 78.75 289 LYS A C 1
ATOM 2258 O O . LYS A 1 289 ? 12.290 19.158 -3.961 1.00 78.75 289 LYS A O 1
ATOM 2263 N N . GLU A 1 290 ? 12.877 20.648 -2.366 1.00 72.38 290 GLU A N 1
ATOM 2264 C CA . GLU A 1 290 ? 12.831 19.684 -1.267 1.00 72.38 290 GLU A CA 1
ATOM 2265 C C . GLU A 1 290 ? 11.386 19.208 -1.029 1.00 72.38 290 GLU A C 1
ATOM 2267 O O . GLU A 1 290 ? 10.416 19.941 -1.214 1.00 72.38 290 GLU A O 1
ATOM 2272 N N . PHE A 1 291 ? 11.201 17.950 -0.617 1.00 68.38 291 PHE A N 1
ATOM 2273 C CA . PHE A 1 291 ? 9.864 17.371 -0.418 1.00 68.38 291 PHE A CA 1
ATOM 2274 C C . PHE A 1 291 ? 8.999 18.157 0.592 1.00 68.38 291 PHE A C 1
ATOM 2276 O O . PHE A 1 291 ? 7.771 18.210 0.463 1.00 68.38 291 PHE A O 1
ATOM 2283 N N . SER A 1 292 ? 9.639 18.766 1.591 1.00 71.94 292 SER A N 1
ATOM 2284 C CA . SER A 1 292 ? 9.057 19.659 2.604 1.00 71.94 292 SER A CA 1
ATOM 2285 C C . SER A 1 292 ? 8.413 20.910 2.000 1.00 71.94 292 SER A C 1
ATOM 2287 O O . SER A 1 292 ? 7.375 21.338 2.498 1.00 71.94 292 SER A O 1
ATOM 2289 N N . GLU A 1 293 ? 8.968 21.431 0.907 1.00 75.56 293 GLU A N 1
ATOM 2290 C CA . GLU A 1 293 ? 8.562 22.686 0.259 1.00 75.56 293 GLU A CA 1
ATOM 2291 C C . GLU A 1 293 ? 7.482 22.497 -0.813 1.00 75.56 293 GLU A C 1
ATOM 2293 O O . GLU A 1 293 ? 6.878 23.466 -1.265 1.00 75.56 293 GLU A O 1
ATOM 2298 N N . ARG A 1 294 ? 7.227 21.249 -1.217 1.00 79.06 294 ARG A N 1
ATOM 2299 C CA . ARG A 1 294 ? 6.214 20.915 -2.226 1.00 79.06 294 ARG A CA 1
ATOM 2300 C C . ARG A 1 294 ? 4.801 21.109 -1.693 1.00 79.06 294 ARG A C 1
ATOM 2302 O O . ARG A 1 294 ? 4.505 20.684 -0.569 1.00 79.06 294 ARG A O 1
ATOM 2309 N N . ASP A 1 295 ? 3.926 21.658 -2.528 1.00 78.44 295 ASP A N 1
ATOM 2310 C CA . ASP A 1 295 ? 2.503 21.757 -2.205 1.00 78.44 295 ASP A CA 1
ATOM 2311 C C . ASP A 1 295 ? 1.806 20.379 -2.247 1.00 78.44 295 ASP A C 1
ATOM 2313 O O . ASP A 1 295 ? 2.376 19.365 -2.670 1.00 78.44 295 ASP A O 1
ATOM 2317 N N . ASP A 1 296 ? 0.574 20.300 -1.742 1.00 71.88 296 ASP A N 1
ATOM 2318 C CA . ASP A 1 296 ? -0.133 19.021 -1.660 1.00 71.88 296 ASP A CA 1
ATOM 2319 C C . ASP A 1 296 ? -0.483 18.435 -3.041 1.00 71.88 296 ASP A C 1
ATOM 2321 O O . ASP A 1 296 ? -0.384 17.215 -3.206 1.00 71.88 296 ASP A O 1
ATOM 2325 N N . GLY A 1 297 ? -0.767 19.266 -4.049 1.00 75.75 297 GLY A N 1
ATOM 2326 C CA . GLY A 1 297 ? -1.030 18.822 -5.423 1.00 75.75 297 GLY A CA 1
ATOM 2327 C C . GLY A 1 297 ? 0.235 18.341 -6.144 1.00 75.75 297 GLY A C 1
ATOM 2328 O O . GLY A 1 297 ? 0.236 17.302 -6.804 1.00 75.75 297 GLY A O 1
ATOM 2329 N N . GLU A 1 298 ? 1.351 19.035 -5.947 1.00 78.81 298 GLU A N 1
ATOM 2330 C CA . GLU A 1 298 ? 2.701 18.678 -6.379 1.00 78.81 298 GLU A CA 1
ATOM 2331 C C . GLU A 1 298 ? 3.125 17.313 -5.812 1.00 78.81 298 GLU A C 1
ATOM 2333 O O . GLU A 1 298 ? 3.646 16.447 -6.529 1.00 78.81 298 GLU A O 1
ATOM 2338 N N . ARG A 1 299 ? 2.863 17.078 -4.521 1.00 79.44 299 ARG A N 1
ATOM 2339 C CA . ARG A 1 299 ? 3.152 15.796 -3.861 1.00 79.44 299 ARG A CA 1
ATOM 2340 C C . ARG A 1 299 ? 2.254 14.666 -4.356 1.00 79.44 299 ARG A C 1
ATOM 2342 O O . ARG A 1 299 ? 2.735 13.538 -4.478 1.00 79.44 299 ARG A O 1
ATOM 2349 N N . GLU A 1 300 ? 0.982 14.935 -4.630 1.00 79.62 300 GLU A N 1
ATOM 2350 C CA . GLU A 1 300 ? 0.059 13.951 -5.204 1.00 79.62 300 GLU A CA 1
ATOM 2351 C C . GLU A 1 300 ? 0.460 13.566 -6.628 1.00 79.62 300 GLU A C 1
ATOM 2353 O O . GLU A 1 300 ? 0.600 12.373 -6.916 1.00 79.62 300 GLU A O 1
ATOM 2358 N N . LYS A 1 301 ? 0.773 14.552 -7.476 1.00 83.50 301 LYS A N 1
ATOM 2359 C CA . LYS A 1 301 ? 1.290 14.327 -8.832 1.00 83.50 301 LYS A CA 1
ATOM 2360 C C . LYS A 1 301 ? 2.572 13.493 -8.806 1.00 83.50 301 LYS A C 1
ATOM 2362 O O . LYS A 1 301 ? 2.680 12.503 -9.529 1.00 83.50 301 LYS A O 1
ATOM 2367 N N . TYR A 1 302 ? 3.520 13.822 -7.928 1.00 85.06 302 TYR A N 1
ATOM 2368 C CA . TYR A 1 302 ? 4.744 13.033 -7.765 1.00 85.06 302 TYR A CA 1
ATOM 2369 C C . TYR A 1 302 ? 4.474 11.621 -7.247 1.00 85.06 302 TYR A C 1
ATOM 2371 O O . TYR A 1 302 ? 5.071 10.667 -7.735 1.00 85.06 302 TYR A O 1
ATOM 2379 N N . SER A 1 303 ? 3.550 11.456 -6.295 1.00 82.88 303 SER A N 1
ATOM 2380 C CA . SER A 1 303 ? 3.151 10.133 -5.812 1.00 82.88 303 SER A CA 1
ATOM 2381 C C . SER A 1 303 ? 2.517 9.285 -6.918 1.00 82.88 303 SER A C 1
ATOM 2383 O O . SER A 1 303 ? 2.772 8.078 -6.938 1.00 82.88 303 SER A O 1
ATOM 2385 N N . LYS A 1 304 ? 1.716 9.880 -7.817 1.00 85.69 304 LYS A N 1
ATOM 2386 C CA . LYS A 1 304 ? 1.156 9.199 -8.996 1.00 85.69 304 LYS A CA 1
ATOM 2387 C C . LYS A 1 304 ? 2.290 8.712 -9.897 1.00 85.69 304 LYS A C 1
ATOM 2389 O O . LYS A 1 304 ? 2.414 7.511 -10.123 1.00 85.69 304 LYS A O 1
ATOM 2394 N N . TRP A 1 305 ? 3.176 9.613 -10.316 1.00 88.88 305 TRP A N 1
ATOM 2395 C CA . TRP A 1 305 ? 4.303 9.271 -11.188 1.00 88.88 305 TRP A CA 1
ATOM 2396 C C . TRP A 1 305 ? 5.274 8.271 -10.565 1.00 88.88 305 TRP A C 1
ATOM 2398 O O . TRP A 1 305 ? 5.759 7.381 -11.252 1.00 88.88 305 TRP A O 1
ATOM 2408 N N . CYS A 1 306 ? 5.501 8.330 -9.253 1.00 86.69 306 CYS A N 1
ATOM 2409 C CA . CYS A 1 306 ? 6.293 7.322 -8.553 1.00 86.69 306 CYS A CA 1
ATOM 2410 C C . CYS A 1 306 ? 5.646 5.932 -8.596 1.00 86.69 306 CYS A C 1
ATOM 2412 O O . CYS A 1 306 ? 6.359 4.932 -8.655 1.00 86.69 306 CYS A O 1
ATOM 2414 N N . ALA A 1 30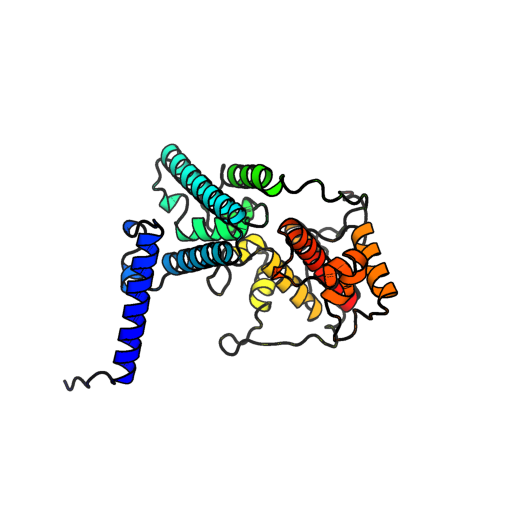7 ? 4.315 5.841 -8.522 1.00 84.81 307 ALA A N 1
ATOM 2415 C CA . ALA A 1 307 ? 3.614 4.566 -8.639 1.00 84.81 307 ALA A CA 1
ATOM 2416 C C . ALA A 1 307 ? 3.748 3.995 -10.060 1.00 84.81 307 ALA A C 1
ATOM 2418 O O . ALA A 1 307 ? 4.137 2.837 -10.205 1.00 84.81 307 ALA A O 1
ATOM 2419 N N . LEU A 1 308 ? 3.534 4.825 -11.086 1.00 89.31 308 LEU A N 1
ATOM 2420 C CA . LEU A 1 308 ? 3.683 4.438 -12.494 1.00 89.31 308 LEU A CA 1
ATOM 2421 C C . LEU A 1 308 ? 5.125 4.042 -12.835 1.00 89.31 308 LEU A C 1
ATOM 2423 O O . LEU A 1 308 ? 5.362 2.978 -13.401 1.00 89.31 308 LEU A O 1
ATOM 2427 N N . ALA A 1 309 ? 6.105 4.842 -12.409 1.00 88.81 309 ALA A N 1
ATOM 2428 C CA . ALA A 1 309 ? 7.519 4.571 -12.639 1.00 88.81 309 ALA A CA 1
ATOM 2429 C C . ALA A 1 309 ? 7.973 3.260 -11.983 1.00 88.81 309 ALA A C 1
ATOM 2431 O O . ALA A 1 309 ? 8.791 2.544 -12.549 1.00 88.81 309 ALA A O 1
ATOM 2432 N N . LYS A 1 310 ? 7.433 2.889 -10.814 1.00 88.81 310 LYS A N 1
ATOM 2433 C CA . LYS A 1 310 ? 7.736 1.585 -10.197 1.00 88.81 310 LYS A CA 1
ATOM 2434 C C . LYS A 1 310 ? 7.252 0.413 -11.045 1.00 88.81 310 LYS A C 1
ATOM 2436 O O . LYS A 1 310 ? 7.986 -0.562 -11.181 1.00 88.81 310 LYS A O 1
ATOM 2441 N N . VAL A 1 311 ? 6.043 0.513 -11.601 1.00 89.88 311 VAL A N 1
ATOM 2442 C CA . VAL A 1 311 ? 5.502 -0.492 -12.528 1.00 89.88 311 VAL A CA 1
ATOM 2443 C C . VAL A 1 311 ? 6.388 -0.578 -13.768 1.00 89.88 311 VAL A C 1
ATOM 2445 O O . VAL A 1 311 ? 6.853 -1.663 -14.107 1.00 89.88 311 VAL A O 1
ATOM 2448 N N . TYR A 1 312 ? 6.699 0.571 -14.372 1.00 91.25 312 TYR A N 1
ATOM 2449 C CA . TYR A 1 312 ? 7.575 0.678 -15.538 1.00 91.25 312 TYR A CA 1
ATOM 2450 C C . TYR A 1 312 ? 8.943 0.028 -15.308 1.00 91.25 312 TYR A C 1
ATOM 2452 O O . TYR A 1 312 ? 9.326 -0.882 -16.041 1.00 91.25 312 TYR A O 1
ATOM 2460 N N . LEU A 1 313 ? 9.649 0.417 -14.239 1.00 90.81 313 LEU A N 1
ATOM 2461 C CA . LEU A 1 313 ? 10.949 -0.154 -13.884 1.00 90.81 313 LEU A CA 1
ATOM 2462 C C . LEU A 1 313 ? 10.866 -1.669 -13.716 1.00 90.81 313 LEU A C 1
ATOM 2464 O O . LEU A 1 313 ? 11.701 -2.397 -14.246 1.00 90.81 313 LEU A O 1
ATOM 2468 N N . ALA A 1 314 ? 9.870 -2.157 -12.976 1.00 90.00 314 ALA A N 1
ATOM 2469 C CA . ALA A 1 314 ? 9.732 -3.583 -12.739 1.00 90.00 314 ALA A CA 1
ATOM 2470 C C . ALA A 1 314 ? 9.489 -4.355 -14.037 1.00 90.00 314 ALA A C 1
ATOM 2472 O O . ALA A 1 314 ? 10.130 -5.380 -14.242 1.00 90.00 314 ALA A O 1
ATOM 2473 N N . PHE A 1 315 ? 8.625 -3.842 -14.915 1.00 91.44 315 PHE A N 1
ATOM 2474 C CA . PHE A 1 315 ? 8.285 -4.451 -16.201 1.00 91.44 315 PHE A CA 1
ATOM 2475 C C . PHE A 1 315 ? 9.500 -4.487 -17.134 1.00 91.44 315 PHE A C 1
ATOM 2477 O O . PHE A 1 315 ? 9.826 -5.540 -17.679 1.00 91.44 315 PHE A O 1
ATOM 2484 N N . ARG A 1 316 ? 10.242 -3.378 -17.233 1.00 92.00 316 ARG A N 1
ATOM 2485 C CA . ARG A 1 316 ? 11.480 -3.300 -18.022 1.00 92.00 316 ARG A CA 1
ATOM 2486 C C . ARG A 1 316 ? 12.548 -4.273 -17.510 1.00 92.00 316 ARG A C 1
ATOM 2488 O O . ARG A 1 316 ? 13.146 -4.991 -18.303 1.00 92.00 316 ARG A O 1
ATOM 2495 N N . ARG A 1 317 ? 12.738 -4.370 -16.188 1.00 91.00 317 ARG A N 1
ATOM 2496 C CA . ARG A 1 317 ? 13.738 -5.252 -15.544 1.00 91.00 317 ARG A CA 1
ATOM 2497 C C . ARG A 1 317 ? 13.490 -6.741 -15.746 1.00 91.00 317 ARG A C 1
ATOM 2499 O O . ARG A 1 317 ? 14.441 -7.518 -15.741 1.00 91.00 317 ARG A O 1
ATOM 2506 N N . VAL A 1 318 ? 12.228 -7.137 -15.883 1.00 89.62 318 VAL A N 1
ATOM 2507 C CA . VAL A 1 318 ? 11.834 -8.533 -16.131 1.00 89.62 318 VAL A CA 1
ATOM 2508 C C . VAL A 1 318 ? 11.582 -8.823 -17.613 1.00 89.62 318 VAL A C 1
ATOM 2510 O O . VAL A 1 318 ? 11.213 -9.943 -17.955 1.00 89.62 318 VAL A O 1
ATOM 2513 N N . GLY A 1 319 ? 11.781 -7.830 -18.489 1.00 87.12 319 GLY A N 1
ATOM 2514 C CA . GLY A 1 319 ? 11.588 -7.960 -19.932 1.00 87.12 319 GLY A CA 1
ATOM 2515 C C . GLY A 1 319 ? 10.126 -8.094 -20.366 1.00 87.12 319 GLY A C 1
ATOM 2516 O O . GLY A 1 319 ? 9.863 -8.656 -21.426 1.00 87.12 319 GLY A O 1
ATOM 2517 N N . TYR A 1 320 ? 9.173 -7.615 -19.563 1.00 88.75 320 TYR A N 1
ATOM 2518 C CA . TYR A 1 320 ? 7.763 -7.600 -19.948 1.00 88.75 320 TYR A CA 1
ATOM 2519 C C . TYR A 1 320 ? 7.499 -6.501 -20.982 1.00 88.75 320 TYR A C 1
ATOM 2521 O O . TYR A 1 320 ? 7.930 -5.359 -20.809 1.00 88.75 320 TYR A O 1
ATOM 2529 N N . ILE A 1 321 ? 6.762 -6.843 -22.039 1.00 86.94 321 ILE A N 1
ATOM 2530 C CA . ILE A 1 321 ? 6.357 -5.912 -23.095 1.00 86.94 321 ILE A CA 1
ATOM 2531 C C . ILE A 1 321 ? 4.854 -5.660 -22.937 1.00 86.94 321 ILE A C 1
ATOM 2533 O O . ILE A 1 321 ? 4.070 -6.580 -23.186 1.00 86.94 321 ILE A O 1
ATOM 2537 N N . PRO A 1 322 ? 4.433 -4.455 -22.513 1.00 87.75 322 PRO A N 1
ATOM 2538 C CA . PRO A 1 322 ? 3.021 -4.164 -22.330 1.00 87.75 322 PRO A CA 1
ATOM 2539 C C . PRO A 1 322 ? 2.279 -4.073 -23.661 1.00 87.75 322 PRO A C 1
ATOM 2541 O O . PRO A 1 322 ? 2.829 -3.663 -24.683 1.00 87.75 322 PRO A O 1
ATOM 2544 N N . SER A 1 323 ? 0.999 -4.427 -23.619 1.00 88.25 323 SER A N 1
ATOM 2545 C CA . SER A 1 323 ? 0.049 -4.198 -24.705 1.00 88.25 323 SER A CA 1
ATOM 2546 C C . SER A 1 323 ? -0.922 -3.093 -24.302 1.00 88.25 323 SER A C 1
ATOM 2548 O O . SER A 1 323 ? -1.328 -3.012 -23.143 1.00 88.25 323 SER A O 1
ATOM 2550 N N . PHE A 1 324 ? -1.306 -2.253 -25.259 1.00 88.50 324 PHE A N 1
ATOM 2551 C CA . PHE A 1 324 ? -2.253 -1.160 -25.050 1.00 88.50 324 PHE A CA 1
ATOM 2552 C C . PHE A 1 324 ? -3.421 -1.308 -26.014 1.00 88.50 324 PHE A C 1
ATOM 2554 O O . PHE A 1 324 ? -3.228 -1.681 -27.173 1.00 88.50 324 PHE A O 1
ATOM 2561 N N . GLY A 1 325 ? -4.623 -1.030 -25.530 1.00 78.94 325 GLY A N 1
ATOM 2562 C CA . GLY A 1 325 ? -5.827 -1.032 -26.347 1.00 78.94 325 GLY A CA 1
ATOM 2563 C C . GLY A 1 325 ? -7.087 -0.949 -25.493 1.00 78.94 325 GLY A C 1
ATOM 2564 O O . GLY A 1 325 ? -7.023 -1.144 -24.276 1.00 78.94 325 GLY A O 1
ATOM 2565 N N . PRO A 1 326 ? -8.251 -0.680 -26.107 1.00 66.06 326 PRO A N 1
ATOM 2566 C CA . PRO A 1 326 ? -9.521 -0.814 -25.411 1.00 66.06 326 PRO A CA 1
ATOM 2567 C C . PRO A 1 326 ? -9.654 -2.252 -24.889 1.00 66.06 326 PRO A C 1
ATOM 2569 O O . PRO A 1 326 ? -9.265 -3.191 -25.582 1.00 66.06 326 PRO A O 1
ATOM 2572 N N . ASN A 1 327 ? -10.196 -2.435 -23.680 1.00 53.97 327 ASN A N 1
ATOM 2573 C CA . ASN A 1 327 ? -10.588 -3.755 -23.171 1.00 53.97 327 ASN A CA 1
ATOM 2574 C C . ASN A 1 327 ? -11.676 -4.328 -24.099 1.00 53.97 327 ASN A C 1
ATOM 2576 O O . ASN A 1 327 ? -12.866 -4.150 -23.846 1.00 53.97 327 ASN A O 1
ATOM 2580 N N . VAL A 1 328 ? -11.283 -4.948 -25.211 1.00 42.81 328 VAL A N 1
ATOM 2581 C CA . VAL A 1 328 ? -12.203 -5.645 -26.109 1.00 42.81 328 VAL A CA 1
ATOM 2582 C C . VAL A 1 328 ? -12.404 -7.035 -25.521 1.00 42.81 328 VAL A C 1
ATOM 2584 O O . VAL A 1 328 ? -11.529 -7.892 -25.639 1.00 42.81 328 VAL A O 1
ATOM 2587 N N . PHE A 1 329 ? -13.528 -7.213 -24.830 1.00 39.03 329 PHE A N 1
ATOM 2588 C CA . PHE A 1 329 ? -14.069 -8.529 -24.496 1.00 39.03 329 PHE A CA 1
ATOM 2589 C C . PHE A 1 329 ? -14.944 -9.035 -25.637 1.00 39.03 329 PHE A C 1
ATOM 2591 O O . PHE A 1 329 ? -15.776 -8.234 -26.130 1.00 39.03 329 PHE A O 1
#

Secondary structure (DSSP, 8-state):
---PPPPHHHHHHHHHHHHHHHHHHHHHHHTT--GGGS-HHHHHHT--HHHHHHHHHHHHHHHHHHTT-HHHHHHHHHHHHHHHHHHHHHHHHHT--HHHHS-HHHHHHHHHHGGGS---HHHHHHTT-S--TTHHHHHHHHHHHHHTTS-------PPPEE--TT-EE--SS--TT----B-TTTSSBTTHHHHHHHHTT--HHHHHHS-TTSS---HHHHHHHHHHHHHTT--EEHHHHHTTSPPP-HHHHHHHHHHHHHTT--TTSTT--HHHHHHHHH-HHHHHS-TTTS-HHHHHHHHHHHHHHHHHHHHHHTT---EES----

pLDDT: mean 78.42, std 12.43, range [31.06, 92.06]

Organism: NCBI:txid163516